Protein AF-A0A963JJH9-F1 (afdb_monomer_lite)

Foldseek 3Di:
DDDPCVVVVVVVVCVDPVSVVCVCVVLVVDPCLLVLLLDQKDFLLQQLCQQLSHHSVQSVCVVVVNDDDPPVSVVSSVVSSVVCVVVVNTMDHSVVSLVVVVVVVSQQQPDPDPPPDPDPSPRSNVVSVVSNCVSVVVPPCPVPPPPVVVVVVCVPPPPDDDDDLVVVLVLFDWDALVVLCVLPPDPPCSVVCLVCVVPLVVVVQDDDDRTGRSLSNLVSCCVPVVDPPDDSLNSLVSRCVVRVVSCVVPVCSSDVPDD

Secondary structure (DSSP, 8-state):
--SSSHHHHHHHHSSSHHHHHHHHHHTT--TTHHHHHTSS-EEHHHHHHHHTT--HHHHHHHHTTSS---HHHHHHHHHHHHHHHHTT--EE-HHHHHHHHHHTTTTS------TT-------THHHHHHHHHHHTT---------HHHHHHHHTTT-SSS---HHHHHHTS--EEHHHHHHHS--TTHHHHHHHTHHHHTGGGGB-SSSEE-HHHHHHHHHHHH--TT--HHHHHHHHHHH-HHHHGGGHHHHS----

Radius of gyration: 23.37 Å; chains: 1; bounding box: 51×44×62 Å

pLDDT: mean 76.29, std 20.97, range [27.02, 97.38]

Sequence (259 aa):
MRLTKDIIGFLQAAKSTEDMDFFLERNSIRFEWDSWAGKAKLLADEAIPLMNGIDPRSWQEHLNDEKGLPVELVQSIKRCLELAKHEELAACTPSEWLTWGRVHGLDKPIFRSQDWVPQPDVCMWSLFEFAVNRATGMATQIKIIPNDQLEKATLKKETDTYNSDSEIAMLFPSVPYTVLEETFPANGRWENWTKRAGRNGLSVARSGMALFNPYIASCWWITKKKPVGWSNERCLKILAKNYPEETQDYHHLIFPQST

Structure (mmCIF, N/CA/C/O backbone):
data_AF-A0A963JJH9-F1
#
_entry.id   AF-A0A963JJH9-F1
#
loop_
_atom_site.group_PDB
_atom_site.id
_atom_site.type_symbol
_atom_site.label_atom_id
_atom_site.label_alt_id
_atom_site.label_comp_id
_atom_site.label_asym_id
_atom_site.label_entity_id
_atom_site.label_seq_id
_atom_site.pdbx_PDB_ins_code
_atom_site.Cartn_x
_atom_site.Cartn_y
_atom_site.Cartn_z
_atom_site.occupancy
_atom_site.B_iso_or_equiv
_atom_site.auth_seq_id
_atom_site.auth_comp_id
_atom_site.auth_asym_id
_atom_site.auth_atom_id
_atom_site.pdbx_PDB_model_num
ATOM 1 N N . MET A 1 1 ? 10.519 -1.879 14.871 1.00 27.02 1 MET A N 1
ATOM 2 C CA . MET A 1 1 ? 11.703 -1.470 14.062 1.00 27.02 1 MET A CA 1
ATOM 3 C C . MET A 1 1 ? 11.825 -2.309 12.785 1.00 27.02 1 MET A C 1
ATOM 5 O O . MET A 1 1 ? 12.066 -3.504 12.871 1.00 27.02 1 MET A O 1
ATOM 9 N N . ARG A 1 2 ? 11.791 -1.631 11.628 1.00 28.59 2 ARG A N 1
ATOM 10 C CA . ARG A 1 2 ? 12.393 -2.028 10.336 1.00 28.59 2 ARG A CA 1
ATOM 11 C C . ARG A 1 2 ? 11.804 -3.233 9.590 1.00 28.59 2 ARG A C 1
ATOM 13 O O . ARG A 1 2 ? 12.252 -4.370 9.722 1.00 28.59 2 ARG A O 1
ATOM 20 N N . LEU A 1 3 ? 10.948 -2.865 8.637 1.00 32.09 3 LEU A N 1
ATOM 21 C CA . LEU A 1 3 ? 10.665 -3.523 7.358 1.00 32.09 3 LEU A CA 1
ATOM 22 C C . LEU A 1 3 ? 11.948 -3.792 6.537 1.00 32.09 3 LEU A C 1
ATOM 24 O O . LEU A 1 3 ? 12.206 -3.163 5.517 1.00 32.09 3 LEU A O 1
ATOM 28 N N . THR A 1 4 ? 12.766 -4.744 6.985 1.00 44.53 4 THR A N 1
ATOM 29 C CA . THR A 1 4 ? 13.718 -5.485 6.134 1.00 44.53 4 THR A CA 1
ATOM 30 C C . THR A 1 4 ? 13.655 -7.002 6.381 1.00 44.53 4 THR A C 1
ATOM 32 O O . THR A 1 4 ? 14.553 -7.729 5.969 1.00 44.53 4 THR A O 1
ATOM 35 N N . LYS A 1 5 ? 12.590 -7.502 7.032 1.00 37.81 5 LYS A N 1
ATOM 36 C CA . LYS A 1 5 ? 12.303 -8.941 7.213 1.00 37.81 5 LYS A CA 1
ATOM 37 C C . LYS A 1 5 ? 11.007 -9.419 6.534 1.00 37.81 5 LYS A C 1
ATOM 39 O O . LYS A 1 5 ? 10.867 -10.616 6.320 1.00 37.81 5 LYS A 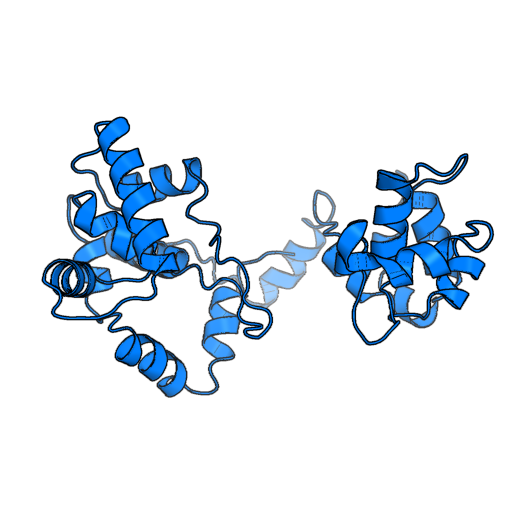O 1
ATOM 44 N N . ASP A 1 6 ? 10.114 -8.527 6.103 1.00 44.28 6 ASP A N 1
ATOM 45 C CA . ASP A 1 6 ? 8.737 -8.933 5.761 1.00 44.28 6 ASP A CA 1
ATOM 46 C C . ASP A 1 6 ? 8.534 -9.418 4.320 1.00 44.28 6 ASP A C 1
ATOM 48 O O . ASP A 1 6 ? 7.665 -10.248 4.076 1.00 44.28 6 ASP A O 1
ATOM 52 N N . ILE A 1 7 ? 9.397 -9.032 3.375 1.00 43.56 7 ILE A N 1
ATOM 53 C CA . ILE A 1 7 ? 9.409 -9.666 2.041 1.00 43.56 7 ILE A CA 1
ATOM 54 C C . ILE A 1 7 ? 9.923 -11.111 2.157 1.00 43.56 7 ILE A C 1
ATOM 56 O O . ILE A 1 7 ? 9.402 -12.015 1.513 1.00 43.56 7 ILE A O 1
ATOM 60 N N . ILE A 1 8 ? 10.887 -11.354 3.052 1.00 39.44 8 ILE A N 1
ATOM 61 C CA . ILE A 1 8 ? 11.394 -12.699 3.357 1.00 39.44 8 ILE A CA 1
ATOM 62 C C . ILE A 1 8 ? 10.344 -13.504 4.141 1.00 39.44 8 ILE A C 1
ATOM 64 O O . ILE A 1 8 ? 10.176 -14.687 3.875 1.00 39.44 8 ILE A O 1
ATOM 68 N N . GLY A 1 9 ? 9.584 -12.869 5.039 1.00 40.56 9 GLY A N 1
ATOM 69 C CA . GLY A 1 9 ? 8.479 -13.493 5.774 1.00 40.56 9 GLY A CA 1
ATOM 70 C C . GLY A 1 9 ? 7.300 -13.904 4.886 1.00 40.56 9 GLY A C 1
ATOM 71 O O . GLY A 1 9 ? 6.735 -14.974 5.082 1.00 40.56 9 GLY A O 1
ATOM 72 N N . PHE A 1 10 ? 6.965 -13.115 3.862 1.00 40.66 10 PHE A N 1
ATOM 73 C CA . PHE A 1 10 ? 5.939 -13.483 2.879 1.00 40.66 10 PHE A CA 1
ATOM 74 C C . PHE A 1 10 ? 6.403 -14.638 1.972 1.00 40.66 10 PHE A C 1
ATOM 76 O O . PHE A 1 10 ? 5.642 -15.568 1.716 1.00 40.66 10 PHE A O 1
ATOM 83 N N . LEU A 1 11 ? 7.689 -14.648 1.596 1.00 39.00 11 LEU A N 1
ATOM 84 C CA . LEU A 1 11 ? 8.341 -15.783 0.928 1.00 39.00 11 LEU A CA 1
ATOM 85 C C . LEU A 1 11 ? 8.451 -17.035 1.824 1.00 39.00 11 LEU A C 1
ATOM 87 O O . LEU A 1 11 ? 8.566 -18.139 1.306 1.00 39.00 11 LEU A O 1
ATOM 91 N N . GLN A 1 12 ? 8.397 -16.882 3.152 1.00 39.81 12 GLN A N 1
ATOM 92 C CA . GLN A 1 12 ? 8.392 -17.977 4.133 1.00 39.81 12 GLN A CA 1
ATOM 93 C C . GLN A 1 12 ? 6.979 -18.435 4.548 1.00 39.81 12 GLN A C 1
ATOM 95 O O . GLN A 1 12 ? 6.834 -19.522 5.103 1.00 39.81 12 GLN A O 1
ATOM 100 N N . ALA A 1 13 ? 5.944 -17.620 4.311 1.00 39.38 13 ALA A N 1
ATOM 101 C CA . ALA A 1 13 ? 4.541 -17.931 4.608 1.00 39.38 13 ALA A CA 1
ATOM 102 C C . ALA A 1 13 ? 3.808 -18.625 3.445 1.00 39.38 13 ALA A C 1
ATOM 104 O O . ALA A 1 13 ? 2.776 -19.261 3.674 1.00 39.38 13 ALA A O 1
ATOM 105 N N . ALA A 1 14 ? 4.349 -18.557 2.223 1.00 42.78 14 ALA A N 1
ATOM 106 C CA . ALA A 1 14 ? 4.128 -19.590 1.215 1.00 42.78 14 ALA A CA 1
ATOM 107 C C . ALA A 1 14 ? 4.596 -20.917 1.832 1.00 42.78 14 ALA A C 1
ATOM 109 O O . ALA A 1 14 ? 5.774 -21.075 2.148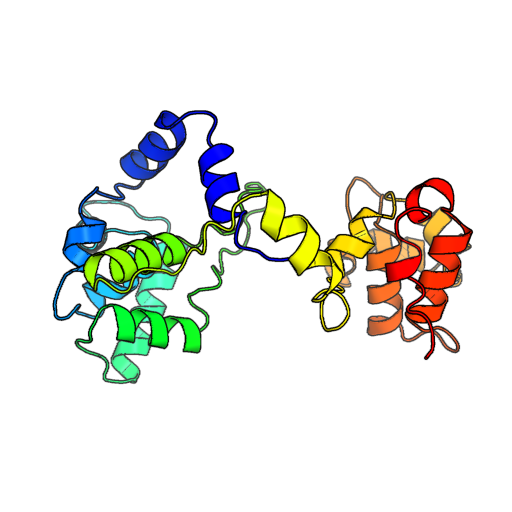 1.00 42.78 14 ALA A O 1
ATOM 110 N N . LYS A 1 15 ? 3.671 -21.838 2.132 1.00 40.12 15 LYS A N 1
ATOM 111 C CA . LYS A 1 15 ? 3.960 -22.998 3.000 1.00 40.12 15 LYS A CA 1
ATOM 112 C C . LYS A 1 15 ? 4.915 -24.006 2.349 1.00 40.12 15 LYS A C 1
ATOM 114 O O . LYS A 1 15 ? 5.367 -24.938 3.011 1.00 40.12 15 LYS A O 1
ATOM 119 N N . SER A 1 16 ? 5.244 -23.793 1.081 1.00 45.09 16 SER A N 1
ATOM 120 C CA . SER A 1 16 ? 6.293 -24.453 0.318 1.00 45.09 16 SER A CA 1
ATOM 121 C C . SER A 1 16 ? 6.758 -23.514 -0.809 1.00 45.09 16 SER A C 1
ATOM 123 O O . SER A 1 16 ? 6.016 -22.622 -1.229 1.00 45.09 16 SER A O 1
ATOM 125 N N . THR A 1 17 ? 7.960 -23.732 -1.346 1.00 45.19 17 THR A N 1
ATOM 126 C CA . THR A 1 17 ? 8.399 -23.155 -2.633 1.00 45.19 17 THR A CA 1
ATOM 127 C C . THR A 1 17 ? 7.392 -23.415 -3.760 1.00 45.19 17 THR A C 1
ATOM 129 O O . THR A 1 17 ? 7.279 -22.592 -4.660 1.00 45.19 17 THR A O 1
ATOM 132 N N . GLU A 1 18 ? 6.588 -24.479 -3.658 1.00 47.53 18 GLU A N 1
ATOM 133 C CA . GLU A 1 18 ? 5.563 -24.852 -4.638 1.00 47.53 18 GLU A CA 1
ATOM 134 C C . GLU A 1 18 ? 4.384 -23.866 -4.683 1.00 47.53 18 GLU A C 1
ATOM 136 O O . GLU A 1 18 ? 3.796 -23.707 -5.742 1.00 47.53 18 GLU A O 1
ATOM 141 N N . ASP A 1 19 ? 4.046 -23.152 -3.600 1.00 47.69 19 ASP A N 1
ATOM 142 C CA . ASP A 1 19 ? 2.948 -22.161 -3.614 1.00 47.69 19 ASP A CA 1
ATOM 143 C C . ASP A 1 19 ? 3.350 -20.870 -4.348 1.00 47.69 19 ASP A C 1
ATOM 145 O O . ASP A 1 19 ? 2.544 -20.263 -5.062 1.00 47.69 19 ASP A O 1
ATOM 149 N N . MET A 1 20 ? 4.609 -20.452 -4.178 1.00 50.31 20 MET A N 1
ATOM 150 C CA . MET A 1 20 ? 5.178 -19.331 -4.926 1.00 50.31 20 MET A CA 1
ATOM 151 C C . MET A 1 20 ? 5.429 -19.732 -6.370 1.00 50.31 20 MET A C 1
ATOM 153 O O . MET A 1 20 ? 5.008 -18.999 -7.255 1.00 50.31 20 MET A O 1
ATOM 157 N N . ASP A 1 21 ? 6.017 -20.899 -6.624 1.00 49.81 21 ASP A N 1
ATOM 158 C CA . ASP A 1 21 ? 6.175 -21.409 -7.985 1.00 49.81 21 ASP A CA 1
ATOM 159 C C . ASP A 1 21 ? 4.811 -21.577 -8.662 1.00 49.81 21 ASP A C 1
ATOM 161 O O . ASP A 1 21 ? 4.665 -21.162 -9.799 1.00 49.81 21 ASP A O 1
ATOM 165 N N . PHE A 1 22 ? 3.765 -22.020 -7.958 1.00 55.97 22 PHE A N 1
ATOM 166 C CA . PHE A 1 22 ? 2.403 -22.074 -8.492 1.00 55.97 22 PHE A CA 1
ATOM 167 C C . PHE A 1 22 ? 1.834 -20.687 -8.794 1.00 55.97 22 PHE A C 1
ATOM 169 O O . PHE A 1 22 ? 1.210 -20.505 -9.834 1.00 55.97 22 PHE A O 1
ATOM 176 N N . PHE A 1 23 ? 2.024 -19.688 -7.928 1.00 56.97 23 PHE A N 1
ATOM 177 C CA . PHE A 1 23 ? 1.586 -18.317 -8.213 1.00 56.97 23 PHE A CA 1
ATOM 178 C C . PHE A 1 23 ? 2.357 -17.712 -9.394 1.00 56.97 23 PHE A C 1
ATOM 180 O O . PHE A 1 23 ? 1.755 -17.078 -10.264 1.00 56.97 23 PHE A O 1
ATOM 187 N N . LEU A 1 24 ? 3.671 -17.928 -9.445 1.00 60.31 24 LEU A N 1
ATOM 188 C CA . LEU A 1 24 ? 4.552 -17.458 -10.507 1.00 60.31 24 LEU A CA 1
ATOM 189 C C . LEU A 1 24 ? 4.235 -18.169 -11.832 1.00 60.31 24 LEU A C 1
ATOM 191 O O . LEU A 1 24 ? 4.037 -17.503 -12.841 1.00 60.31 24 LEU A O 1
ATOM 195 N N . GLU A 1 25 ? 4.064 -19.489 -11.840 1.00 60.94 25 GLU A N 1
ATOM 196 C CA . GLU A 1 25 ? 3.658 -20.277 -13.010 1.00 60.94 25 GLU A CA 1
ATOM 197 C C . GLU A 1 25 ? 2.254 -19.896 -13.485 1.00 60.94 25 GLU A C 1
ATOM 199 O O . GLU A 1 25 ? 2.048 -19.609 -14.668 1.00 60.94 25 GLU A O 1
ATOM 204 N N . ARG A 1 26 ? 1.284 -19.819 -12.566 1.00 59.16 26 ARG A N 1
ATOM 205 C CA . ARG A 1 26 ? -0.120 -19.509 -12.878 1.00 59.16 26 ARG A CA 1
ATOM 206 C C . ARG A 1 26 ? -0.299 -18.104 -13.438 1.00 59.16 26 ARG A C 1
ATOM 208 O O . ARG A 1 26 ? -1.143 -17.914 -14.310 1.00 59.16 26 ARG A O 1
ATOM 215 N N . ASN A 1 27 ? 0.490 -17.138 -12.972 1.00 53.53 27 ASN A N 1
ATOM 216 C CA . ASN A 1 27 ? 0.490 -15.773 -13.506 1.00 53.53 27 ASN A CA 1
ATOM 217 C C . ASN A 1 27 ? 1.566 -15.557 -14.579 1.00 53.53 27 ASN A C 1
ATOM 219 O O . ASN A 1 27 ? 1.735 -14.443 -15.066 1.00 53.53 27 ASN A O 1
ATOM 223 N N . SER A 1 28 ? 2.265 -16.626 -14.976 1.00 56.56 28 SER A N 1
ATOM 224 C CA . SER A 1 28 ? 3.326 -16.612 -15.984 1.00 56.56 28 SER A CA 1
ATOM 225 C C . SER A 1 28 ? 4.449 -15.622 -15.696 1.00 56.56 28 SER A C 1
ATOM 227 O O . SER A 1 28 ? 5.079 -15.105 -16.609 1.00 56.56 28 SER A O 1
ATOM 229 N N . ILE A 1 29 ? 4.751 -15.393 -14.426 1.00 59.56 29 ILE A N 1
ATOM 230 C CA . ILE A 1 29 ? 5.918 -14.648 -13.977 1.00 59.56 29 ILE A CA 1
ATOM 231 C C . ILE A 1 29 ? 7.137 -15.532 -14.262 1.00 59.56 29 ILE A C 1
ATOM 233 O O . ILE A 1 29 ? 7.568 -16.339 -13.442 1.00 59.56 29 ILE A O 1
ATOM 237 N N . ARG A 1 30 ? 7.635 -15.458 -15.500 1.00 59.47 30 ARG A N 1
ATOM 238 C CA . ARG A 1 30 ? 8.736 -16.297 -15.986 1.00 59.47 30 ARG A CA 1
ATOM 239 C C . ARG A 1 30 ? 10.038 -15.940 -15.264 1.00 59.47 30 ARG A C 1
ATOM 241 O O . ARG A 1 30 ? 10.311 -14.765 -15.021 1.00 59.47 30 ARG A O 1
ATOM 248 N N . PHE A 1 31 ? 10.907 -16.938 -15.076 1.00 63.38 31 PHE A N 1
ATOM 249 C CA . PHE A 1 31 ? 12.292 -16.839 -14.568 1.00 63.38 31 PHE A CA 1
ATOM 250 C C . PHE A 1 31 ? 13.215 -15.855 -15.325 1.00 63.38 31 PHE A C 1
ATOM 252 O O . PHE A 1 31 ? 14.401 -15.748 -15.029 1.00 63.38 31 PHE A O 1
ATOM 259 N N . GLU A 1 32 ? 12.707 -15.126 -16.316 1.00 75.44 32 GLU A N 1
ATOM 260 C CA . GLU A 1 32 ? 13.475 -14.206 -17.150 1.00 75.44 32 GLU A CA 1
ATOM 261 C C . GLU A 1 32 ? 13.603 -12.797 -16.548 1.00 75.44 32 GLU A C 1
ATOM 263 O O . GLU A 1 32 ? 14.240 -11.943 -17.158 1.00 75.44 32 GLU A O 1
ATOM 268 N N . TRP A 1 33 ? 13.031 -12.517 -15.370 1.00 80.94 33 TRP A N 1
ATOM 269 C CA . TRP A 1 33 ? 13.092 -11.188 -14.735 1.00 80.94 33 TRP A CA 1
ATOM 270 C C . TRP A 1 33 ? 14.510 -10.645 -14.617 1.00 80.94 33 TRP A C 1
ATOM 272 O O . TRP A 1 33 ? 14.753 -9.479 -14.910 1.00 80.94 33 TRP A O 1
ATOM 282 N N . ASP A 1 34 ? 15.460 -11.508 -14.281 1.00 81.56 34 ASP A N 1
ATOM 283 C CA . ASP A 1 34 ? 16.870 -11.143 -14.205 1.00 81.56 34 ASP A CA 1
ATOM 284 C C . ASP A 1 34 ? 17.464 -10.789 -15.573 1.00 81.56 34 ASP A C 1
ATOM 286 O O . ASP A 1 34 ? 18.308 -9.901 -15.678 1.00 81.56 34 ASP A O 1
ATOM 290 N N . SER A 1 35 ? 16.990 -11.442 -16.639 1.00 88.19 35 SER A N 1
ATOM 291 C CA . SER A 1 35 ? 17.366 -11.104 -18.014 1.00 88.19 35 SER A CA 1
ATOM 292 C C . SER A 1 35 ? 16.830 -9.731 -18.417 1.00 88.19 35 SER A C 1
ATOM 294 O O . SER A 1 35 ? 17.522 -8.991 -19.112 1.00 88.19 35 SER A O 1
ATOM 296 N N . TRP A 1 36 ? 15.610 -9.384 -18.003 1.00 90.56 36 TRP A N 1
ATOM 297 C CA . TRP A 1 36 ? 15.017 -8.072 -18.270 1.00 90.56 36 TRP A CA 1
ATOM 298 C C . TRP A 1 36 ? 15.678 -6.970 -17.444 1.00 90.56 36 TRP A C 1
ATOM 300 O O . TRP A 1 36 ? 16.048 -5.927 -17.978 1.00 90.56 36 TRP A O 1
ATOM 310 N N . ALA A 1 37 ? 15.894 -7.233 -16.159 1.00 87.12 37 ALA A N 1
ATOM 311 C CA . ALA A 1 37 ? 16.569 -6.336 -15.235 1.00 87.12 37 ALA A CA 1
ATOM 312 C C . ALA A 1 37 ? 18.042 -6.085 -15.601 1.00 87.12 37 ALA A C 1
ATOM 314 O O . ALA A 1 37 ? 18.590 -5.043 -15.251 1.00 87.12 37 ALA A O 1
ATOM 315 N N . GLY A 1 38 ? 18.677 -7.014 -16.321 1.00 89.00 38 GLY A N 1
ATOM 316 C CA . GLY A 1 38 ? 20.027 -6.859 -16.863 1.00 89.00 38 GLY A CA 1
ATOM 317 C C . GLY A 1 38 ? 20.114 -6.131 -18.204 1.00 89.00 38 GLY A C 1
ATOM 318 O O . GLY A 1 38 ? 21.222 -5.926 -18.703 1.00 89.00 38 GLY A O 1
ATOM 319 N N . LYS A 1 39 ? 18.992 -5.731 -18.820 1.00 94.00 39 LYS A N 1
ATOM 320 C CA . LYS A 1 39 ? 19.043 -4.953 -20.063 1.00 94.00 39 LYS A CA 1
ATOM 321 C C . LYS A 1 39 ? 19.627 -3.564 -19.806 1.00 94.00 39 LYS A C 1
ATOM 323 O O . LYS A 1 39 ? 19.286 -2.897 -18.834 1.00 94.00 39 LYS A O 1
ATOM 328 N N . ALA A 1 40 ? 20.439 -3.082 -20.749 1.00 94.19 40 ALA A N 1
ATOM 329 C CA . ALA A 1 40 ? 20.979 -1.722 -20.705 1.00 94.19 40 ALA A CA 1
ATOM 330 C C . ALA A 1 40 ? 19.869 -0.656 -20.698 1.00 94.19 40 ALA A C 1
ATOM 332 O O . ALA A 1 40 ? 20.001 0.374 -20.044 1.00 94.19 40 ALA A O 1
ATOM 333 N N . LYS A 1 41 ? 18.776 -0.911 -21.427 1.00 96.56 41 LYS A N 1
ATOM 334 C CA . LYS A 1 41 ? 17.563 -0.094 -21.434 1.00 96.56 41 LYS A CA 1
ATOM 335 C C . LYS A 1 41 ? 16.336 -0.987 -21.559 1.00 96.56 41 LYS A C 1
ATOM 337 O O . LYS A 1 41 ? 16.393 -2.016 -22.232 1.00 96.56 41 LYS A O 1
ATOM 342 N N . LEU A 1 42 ? 15.253 -0.546 -20.941 1.00 96.06 42 LEU A N 1
ATOM 343 C CA . LEU A 1 42 ? 13.908 -1.065 -21.116 1.00 96.06 42 LEU A CA 1
ATOM 344 C C . LEU A 1 42 ? 13.045 0.007 -21.767 1.00 96.06 42 LEU A C 1
ATOM 346 O O . LEU A 1 42 ? 13.117 1.187 -21.402 1.00 96.06 42 LEU A O 1
ATOM 350 N N . LEU A 1 43 ? 12.222 -0.424 -22.711 1.00 97.06 43 LEU A N 1
ATOM 351 C CA . LEU A 1 43 ? 11.122 0.371 -23.231 1.00 97.06 43 LEU A CA 1
ATOM 352 C C . LEU A 1 43 ? 10.002 0.475 -22.182 1.00 97.06 43 LEU A C 1
ATOM 354 O O . LEU A 1 43 ? 9.922 -0.339 -21.257 1.00 97.06 43 LEU A O 1
ATOM 358 N N . ALA A 1 44 ? 9.125 1.470 -22.316 1.00 95.44 44 ALA A N 1
ATOM 359 C CA . ALA A 1 44 ? 8.000 1.654 -21.394 1.00 95.44 44 ALA A CA 1
ATOM 360 C C . ALA A 1 44 ? 7.064 0.428 -21.341 1.00 95.44 44 ALA A C 1
ATOM 362 O O . ALA A 1 44 ? 6.624 0.028 -20.263 1.00 95.44 44 ALA A O 1
ATOM 363 N N . ASP A 1 45 ? 6.809 -0.198 -22.491 1.00 95.44 45 ASP A N 1
ATOM 364 C CA . ASP A 1 45 ? 6.011 -1.422 -22.651 1.00 95.44 45 ASP A CA 1
ATOM 365 C C . ASP A 1 45 ? 6.698 -2.688 -22.119 1.00 95.44 45 ASP A C 1
ATOM 367 O O . ASP A 1 45 ? 6.041 -3.709 -21.946 1.00 95.44 45 ASP A O 1
ATOM 371 N N . GLU A 1 46 ? 7.987 -2.619 -21.787 1.00 94.62 46 GLU A N 1
ATOM 372 C CA . GLU A 1 46 ? 8.712 -3.684 -21.097 1.00 94.62 46 GLU A CA 1
ATOM 373 C C . GLU A 1 46 ? 8.761 -3.415 -19.583 1.00 94.62 46 GLU A C 1
ATOM 375 O O . GLU A 1 46 ? 8.425 -4.277 -18.771 1.00 94.62 46 GLU A O 1
ATOM 380 N N . ALA A 1 47 ? 9.151 -2.202 -19.180 1.00 93.31 47 ALA A N 1
ATOM 381 C CA . ALA A 1 47 ? 9.369 -1.855 -17.779 1.00 93.31 47 ALA A CA 1
ATOM 382 C C . ALA A 1 47 ? 8.072 -1.790 -16.964 1.00 93.31 47 ALA A C 1
ATOM 384 O O . ALA A 1 47 ? 8.026 -2.270 -15.832 1.00 93.31 47 ALA A O 1
ATOM 385 N N . ILE A 1 48 ? 7.010 -1.197 -17.513 1.00 91.81 48 ILE A N 1
ATOM 386 C CA . ILE A 1 48 ? 5.763 -0.971 -16.772 1.00 91.81 48 ILE A CA 1
ATOM 387 C C . ILE A 1 48 ? 5.047 -2.282 -16.432 1.00 91.81 48 ILE A C 1
ATOM 389 O O . ILE A 1 48 ? 4.642 -2.430 -15.273 1.00 91.81 48 ILE A O 1
ATOM 393 N N . PRO A 1 49 ? 4.918 -3.257 -17.351 1.00 91.00 49 PRO A N 1
ATOM 394 C CA . PRO A 1 49 ? 4.421 -4.580 -16.992 1.00 91.00 49 PRO A CA 1
ATOM 395 C C . PRO A 1 49 ? 5.267 -5.256 -15.913 1.00 91.00 49 PRO A C 1
ATOM 397 O O . PRO A 1 49 ? 4.696 -5.728 -14.932 1.00 91.00 49 PRO A O 1
ATOM 400 N N . LEU A 1 50 ? 6.604 -5.214 -16.020 1.00 89.38 50 LEU A N 1
ATOM 401 C CA . LEU A 1 50 ? 7.509 -5.809 -15.023 1.00 89.38 50 LEU A CA 1
ATOM 402 C C . LEU A 1 50 ? 7.288 -5.218 -13.630 1.00 89.38 50 LEU A C 1
ATOM 404 O O . LEU A 1 50 ? 7.142 -5.949 -12.652 1.00 89.38 50 LEU A O 1
ATOM 408 N N . MET A 1 51 ? 7.175 -3.893 -13.548 1.00 88.12 51 MET A N 1
ATOM 409 C CA . MET A 1 51 ? 6.865 -3.172 -12.313 1.00 88.12 51 MET A CA 1
ATOM 410 C C . MET A 1 51 ? 5.498 -3.555 -11.716 1.00 88.12 51 MET A C 1
ATOM 412 O O . MET A 1 51 ? 5.318 -3.488 -10.503 1.00 88.12 51 MET A O 1
ATOM 416 N N . ASN A 1 52 ? 4.554 -3.997 -12.552 1.00 84.75 52 ASN A N 1
ATOM 417 C CA . ASN A 1 52 ? 3.235 -4.496 -12.150 1.00 84.75 52 ASN A CA 1
ATOM 418 C C . ASN A 1 52 ? 3.190 -6.028 -11.997 1.00 84.75 52 ASN A C 1
ATOM 420 O O . ASN A 1 52 ? 2.113 -6.594 -11.816 1.00 84.75 52 ASN A O 1
ATOM 424 N N . GLY A 1 53 ? 4.333 -6.716 -12.057 1.00 82.62 53 GLY A N 1
ATOM 425 C CA . GLY A 1 53 ? 4.387 -8.160 -11.859 1.00 82.62 53 GLY A CA 1
ATOM 426 C C . GLY A 1 53 ? 4.063 -9.004 -13.081 1.00 82.62 53 GLY A C 1
ATOM 427 O O . GLY A 1 53 ? 3.808 -10.190 -12.922 1.00 82.62 53 GLY A O 1
ATOM 428 N N . ILE A 1 54 ? 4.061 -8.431 -14.281 1.00 85.81 54 ILE A N 1
ATOM 429 C CA . ILE A 1 54 ? 3.785 -9.150 -15.527 1.00 85.81 54 ILE A CA 1
ATOM 430 C C . ILE A 1 54 ? 5.047 -9.173 -16.377 1.00 85.81 54 ILE A C 1
ATOM 432 O O . ILE A 1 54 ? 5.687 -8.144 -16.583 1.00 85.81 54 ILE A O 1
ATOM 436 N N . ASP A 1 55 ? 5.416 -10.342 -16.898 1.00 87.31 55 ASP A N 1
ATOM 437 C CA . ASP A 1 55 ? 6.512 -10.400 -17.856 1.00 87.31 55 ASP A CA 1
ATOM 438 C C . ASP A 1 55 ? 6.104 -9.733 -19.191 1.00 87.31 55 ASP A C 1
ATOM 440 O O . ASP A 1 55 ? 4.953 -9.863 -19.625 1.00 87.31 55 ASP A O 1
ATOM 444 N N . PRO A 1 56 ? 7.023 -9.047 -19.894 1.00 90.94 56 PRO A N 1
ATOM 445 C CA . PRO A 1 56 ? 6.680 -8.323 -21.118 1.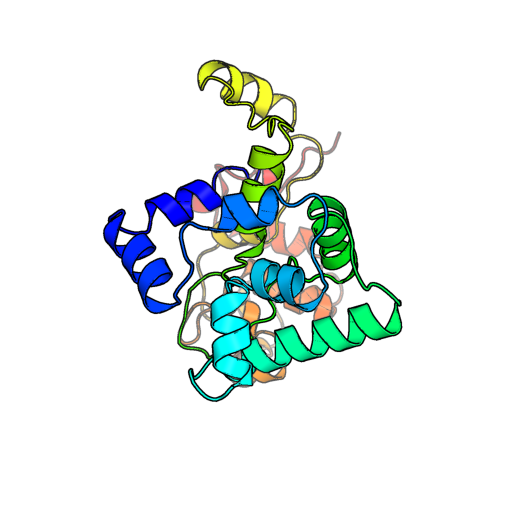00 90.94 56 PRO A CA 1
ATOM 446 C C . PRO A 1 56 ? 6.066 -9.194 -22.222 1.00 90.94 56 PRO A C 1
ATOM 448 O O . PRO A 1 56 ? 5.292 -8.688 -23.031 1.00 90.94 56 PRO A O 1
ATOM 451 N N . ARG A 1 57 ? 6.353 -10.507 -22.261 1.00 89.38 57 ARG A N 1
ATOM 452 C CA . ARG A 1 57 ? 5.745 -11.399 -23.259 1.00 89.38 57 ARG A CA 1
ATOM 453 C C . ARG A 1 57 ? 4.290 -11.692 -22.923 1.00 89.38 57 ARG A C 1
ATOM 455 O O . ARG A 1 57 ? 3.466 -11.572 -23.817 1.00 89.38 57 ARG A O 1
ATOM 462 N N . SER A 1 58 ? 3.947 -11.983 -21.665 1.00 86.62 58 SER A N 1
ATOM 463 C CA . SER A 1 58 ? 2.533 -12.119 -21.266 1.00 86.62 58 SER A CA 1
ATOM 464 C C . SER A 1 58 ? 1.740 -10.835 -21.515 1.00 86.62 58 SER A C 1
ATOM 466 O O . SER A 1 58 ? 0.564 -10.898 -21.868 1.00 86.62 58 SER A O 1
ATOM 468 N N . TRP A 1 59 ? 2.367 -9.665 -21.350 1.00 91.75 59 TRP A N 1
ATOM 469 C CA . TRP A 1 59 ? 1.742 -8.396 -21.727 1.00 91.75 59 TRP A CA 1
ATOM 470 C C . TRP A 1 59 ? 1.484 -8.311 -23.239 1.00 91.75 59 TRP A C 1
ATOM 472 O O . TRP A 1 59 ? 0.389 -7.936 -23.651 1.00 91.75 59 TRP A O 1
ATOM 482 N N . GLN A 1 60 ? 2.444 -8.727 -24.067 1.00 91.12 60 GLN A N 1
ATOM 483 C CA . GLN A 1 60 ? 2.274 -8.767 -25.519 1.00 91.12 60 GLN A CA 1
ATOM 484 C C . GLN A 1 60 ? 1.210 -9.784 -25.970 1.00 91.12 60 GLN A C 1
ATOM 486 O O . GLN A 1 60 ? 0.386 -9.460 -26.821 1.00 91.12 60 GLN A O 1
ATOM 491 N N . GLU A 1 61 ? 1.190 -10.983 -25.381 1.00 90.31 61 GLU A N 1
ATOM 492 C CA . GLU A 1 61 ? 0.153 -12.006 -25.601 1.00 90.31 61 GLU A CA 1
ATOM 493 C C . GLU A 1 61 ? -1.241 -11.437 -25.274 1.00 90.31 61 GLU A C 1
ATOM 495 O O . GLU A 1 61 ? -2.196 -11.637 -26.023 1.00 90.31 61 GLU A O 1
ATOM 500 N N . HIS A 1 62 ? -1.363 -10.659 -24.190 1.00 89.56 62 HIS A N 1
ATOM 501 C CA . HIS A 1 62 ? -2.611 -9.972 -23.851 1.00 89.56 62 HIS A CA 1
ATOM 502 C C . HIS A 1 62 ? -3.032 -8.940 -24.904 1.00 89.56 62 HIS A C 1
ATOM 504 O O . HIS A 1 62 ? -4.207 -8.877 -25.255 1.00 89.56 62 HIS A O 1
ATOM 510 N N . LEU A 1 63 ? -2.095 -8.141 -25.423 1.00 90.62 63 LEU A N 1
ATOM 511 C CA . LEU A 1 63 ? -2.389 -7.164 -26.478 1.00 90.62 63 LEU A CA 1
ATOM 512 C C . LEU A 1 63 ? -2.857 -7.817 -27.787 1.00 90.62 63 LEU A C 1
ATOM 514 O O . LEU A 1 63 ? -3.572 -7.177 -28.554 1.00 90.62 63 LEU A O 1
ATOM 518 N N . ASN A 1 64 ? -2.476 -9.072 -28.022 1.00 91.44 64 ASN A N 1
ATOM 519 C CA . ASN A 1 64 ? -2.886 -9.863 -29.180 1.00 91.44 64 ASN A CA 1
ATOM 520 C C . ASN A 1 64 ? -4.176 -10.675 -28.937 1.00 91.44 64 ASN A C 1
ATOM 522 O O . ASN A 1 64 ? -4.516 -11.526 -29.756 1.00 91.44 64 ASN A O 1
ATOM 526 N N . ASP A 1 65 ? -4.871 -10.456 -27.814 1.00 89.12 65 ASP A N 1
ATOM 527 C CA . ASP A 1 65 ? -6.037 -11.237 -27.372 1.00 89.12 65 ASP A CA 1
ATOM 528 C C . ASP A 1 65 ? -5.759 -12.750 -27.199 1.00 89.12 65 ASP A C 1
ATOM 530 O O . ASP A 1 65 ? -6.677 -13.569 -27.142 1.00 89.12 65 ASP A O 1
ATOM 534 N N . GLU A 1 66 ? -4.490 -13.143 -27.058 1.00 79.81 66 GLU A N 1
ATOM 535 C CA . GLU A 1 66 ? -4.078 -14.540 -26.861 1.00 79.81 66 GLU A CA 1
ATOM 536 C C . GLU A 1 66 ? -4.234 -14.974 -25.395 1.00 79.81 66 GLU A C 1
ATOM 538 O O . GLU A 1 66 ? -4.335 -16.167 -25.093 1.00 79.81 66 GLU A O 1
ATOM 543 N N . LYS A 1 67 ? -4.279 -14.006 -24.466 1.00 78.75 67 LYS A N 1
ATOM 544 C CA . LYS A 1 67 ? -4.350 -14.254 -23.023 1.00 78.75 67 LYS A CA 1
ATOM 545 C C . LYS A 1 67 ? -5.167 -13.204 -22.271 1.00 78.75 67 LYS A C 1
ATOM 547 O O . LYS A 1 67 ? -4.992 -11.995 -22.427 1.00 78.75 67 LYS A O 1
ATOM 552 N N . GLY A 1 68 ? -6.042 -13.675 -21.386 1.00 81.88 68 GLY A N 1
ATOM 553 C CA . GLY A 1 68 ? -6.801 -12.814 -20.481 1.00 81.88 68 GLY A CA 1
ATOM 554 C C . GLY A 1 68 ? -5.972 -12.405 -19.263 1.00 81.88 68 GLY A C 1
ATOM 555 O O . GLY A 1 68 ? -5.487 -13.266 -18.533 1.00 81.88 68 GLY A O 1
ATOM 556 N N . LEU A 1 69 ? -5.855 -11.099 -19.019 1.00 82.81 69 LEU A N 1
ATOM 557 C CA . LEU A 1 69 ? -5.333 -10.533 -17.773 1.00 82.81 69 LEU A CA 1
ATOM 558 C C . LEU A 1 69 ? -6.481 -9.903 -16.962 1.00 82.81 69 LEU A C 1
ATOM 560 O O . LEU A 1 69 ? -7.472 -9.468 -17.557 1.00 82.81 69 LEU A O 1
ATOM 564 N N . PRO A 1 70 ? -6.369 -9.815 -15.622 1.00 82.00 70 PRO A N 1
ATOM 565 C CA . PRO A 1 70 ? -7.347 -9.103 -14.801 1.00 82.00 70 PRO A CA 1
ATOM 566 C C . PRO A 1 70 ? -7.550 -7.658 -15.280 1.00 82.00 70 PRO A C 1
ATOM 568 O O . PRO A 1 70 ? -6.582 -6.938 -15.532 1.00 82.00 70 PRO A O 1
ATOM 571 N N . VAL A 1 71 ? -8.806 -7.220 -15.390 1.00 79.31 71 VAL A N 1
ATOM 572 C CA . VAL A 1 71 ? -9.169 -5.916 -15.979 1.00 79.31 71 VAL A CA 1
ATOM 573 C C . VAL A 1 71 ? -8.508 -4.757 -15.233 1.00 79.31 71 VAL A C 1
ATOM 575 O O . VAL A 1 71 ? -8.022 -3.815 -15.856 1.00 79.31 71 VAL A O 1
ATOM 578 N N . GLU A 1 72 ? -8.446 -4.830 -13.907 1.00 77.88 72 GLU A N 1
ATOM 579 C CA . GLU A 1 72 ? -7.843 -3.814 -13.045 1.00 77.88 72 GLU A CA 1
ATOM 580 C C . GLU A 1 72 ? -6.336 -3.679 -13.293 1.00 77.88 72 GLU A C 1
ATOM 582 O O . GLU A 1 72 ? -5.807 -2.569 -13.369 1.00 77.88 72 GLU A O 1
ATOM 587 N N . LEU A 1 73 ? -5.652 -4.808 -13.483 1.00 81.19 73 LEU A N 1
ATOM 588 C CA . LEU A 1 73 ? -4.223 -4.859 -13.772 1.00 81.19 73 LEU A CA 1
ATOM 589 C C . LEU A 1 73 ? -3.922 -4.273 -15.160 1.00 81.19 73 LEU A C 1
ATOM 591 O O . LEU A 1 73 ? -3.026 -3.441 -15.309 1.00 81.19 73 LEU A O 1
ATOM 595 N N . VAL A 1 74 ? -4.737 -4.625 -16.158 1.00 85.81 74 VAL A N 1
ATOM 596 C CA . VAL A 1 74 ? -4.663 -4.053 -17.512 1.00 85.81 74 VAL A CA 1
ATOM 597 C C . VAL A 1 74 ? -4.875 -2.540 -17.481 1.00 85.81 74 VAL A C 1
ATOM 599 O O . VAL A 1 74 ? -4.133 -1.794 -18.121 1.00 85.81 74 VAL A O 1
ATOM 602 N N . GLN A 1 75 ? -5.870 -2.062 -16.730 1.00 83.56 75 GLN A N 1
ATOM 603 C CA . GLN A 1 75 ? -6.132 -0.630 -16.570 1.00 83.56 75 GLN A CA 1
ATOM 604 C C . GLN A 1 75 ? -4.968 0.094 -15.882 1.00 83.56 75 GLN A C 1
ATOM 606 O O . GLN A 1 75 ? -4.614 1.196 -16.306 1.00 83.56 75 GLN A O 1
ATOM 611 N N . SER A 1 76 ? -4.354 -0.521 -14.864 1.00 84.31 76 SER A N 1
ATOM 612 C CA . SER A 1 76 ? -3.165 0.013 -14.187 1.00 84.31 76 SER A CA 1
ATOM 613 C C . SER A 1 76 ? -2.000 0.205 -15.162 1.00 84.31 76 SER A C 1
ATOM 615 O O . SER A 1 76 ? -1.476 1.314 -15.292 1.00 84.31 76 SER A O 1
ATOM 617 N N . ILE A 1 77 ? -1.649 -0.844 -15.915 1.00 89.50 77 ILE A N 1
ATOM 618 C CA . ILE A 1 77 ? -0.550 -0.807 -16.889 1.00 89.50 77 ILE A CA 1
ATOM 619 C C . ILE A 1 77 ? -0.824 0.230 -17.981 1.00 89.50 77 ILE A C 1
ATOM 621 O O . ILE A 1 77 ? 0.032 1.073 -18.243 1.00 89.50 77 ILE A O 1
ATOM 625 N N . LYS A 1 78 ? -2.030 0.243 -18.567 1.00 91.69 78 LYS A N 1
ATOM 626 C CA . LYS A 1 78 ? -2.410 1.226 -19.599 1.00 91.69 78 LYS A CA 1
ATOM 627 C C . LYS A 1 78 ? -2.294 2.663 -19.096 1.00 91.69 78 LYS A C 1
ATOM 629 O O . LYS A 1 78 ? -1.751 3.513 -19.795 1.00 91.69 78 LYS A O 1
ATOM 634 N N . ARG A 1 79 ? -2.757 2.938 -17.873 1.00 90.25 79 ARG A N 1
ATOM 635 C CA . ARG A 1 79 ? -2.621 4.264 -17.258 1.00 90.25 79 ARG A CA 1
ATOM 636 C C . ARG A 1 79 ? -1.152 4.661 -17.100 1.00 90.25 79 ARG A C 1
ATOM 638 O O . ARG A 1 79 ? -0.807 5.800 -17.396 1.00 90.25 79 ARG A O 1
ATOM 645 N N . CYS A 1 80 ? -0.300 3.753 -16.630 1.00 90.88 80 CYS A N 1
ATOM 646 C CA . CYS A 1 80 ? 1.126 4.030 -16.459 1.00 90.88 80 CYS A CA 1
ATOM 647 C C . CYS A 1 80 ? 1.830 4.263 -17.804 1.00 90.88 80 CYS A C 1
ATOM 649 O O . CYS A 1 80 ? 2.671 5.152 -17.896 1.00 90.88 80 CYS A O 1
ATOM 651 N N . LEU A 1 81 ? 1.460 3.515 -18.849 1.00 94.19 81 LEU A N 1
ATOM 652 C CA . LEU A 1 81 ? 1.996 3.696 -20.201 1.00 94.19 81 LEU A CA 1
ATOM 653 C C . LEU A 1 81 ? 1.650 5.077 -20.771 1.00 94.19 81 LEU A C 1
ATOM 655 O O . LEU A 1 81 ? 2.525 5.748 -21.312 1.00 94.19 81 LEU A O 1
ATOM 659 N N . GLU A 1 82 ? 0.406 5.533 -20.609 1.00 93.56 82 GLU A N 1
ATOM 660 C CA . GLU A 1 82 ? 0.008 6.883 -21.036 1.00 93.56 82 GLU A CA 1
ATOM 661 C C . GLU A 1 82 ? 0.740 7.981 -20.251 1.00 93.56 82 GLU A C 1
ATOM 663 O O . GLU A 1 82 ? 1.114 8.999 -20.832 1.00 93.56 82 GLU A O 1
ATOM 668 N N . LEU A 1 83 ? 1.006 7.769 -18.956 1.00 92.31 83 LEU A N 1
ATOM 669 C CA . LEU A 1 83 ? 1.814 8.695 -18.153 1.00 92.31 83 LEU A CA 1
ATOM 670 C C . LEU A 1 83 ? 3.256 8.777 -18.666 1.00 92.31 83 LEU A C 1
ATOM 672 O O . LEU A 1 83 ? 3.739 9.874 -18.929 1.00 92.31 83 LEU A O 1
ATOM 676 N N . ALA A 1 84 ? 3.916 7.635 -18.878 1.00 94.81 84 ALA A N 1
ATOM 677 C CA . ALA A 1 84 ? 5.271 7.603 -19.428 1.00 94.81 84 ALA A CA 1
ATOM 678 C C . ALA A 1 84 ? 5.343 8.271 -20.810 1.00 94.81 84 ALA A C 1
ATOM 680 O O . ALA A 1 84 ? 6.255 9.045 -21.087 1.00 94.81 84 ALA A O 1
ATOM 681 N N . LYS A 1 85 ? 4.339 8.039 -21.664 1.00 94.62 85 LYS A N 1
ATOM 682 C CA . LYS A 1 85 ? 4.232 8.685 -22.976 1.00 94.62 85 LYS A CA 1
ATOM 683 C C . LYS A 1 85 ? 4.076 10.203 -22.869 1.00 94.62 85 LYS A C 1
ATOM 685 O O . LYS A 1 85 ? 4.714 10.925 -23.630 1.00 94.62 85 LYS A O 1
ATOM 690 N N . HIS A 1 86 ? 3.240 10.685 -21.949 1.00 95.25 86 HIS A N 1
ATOM 691 C CA . HIS A 1 86 ? 3.049 12.118 -21.705 1.00 95.25 86 HIS A CA 1
ATOM 692 C C . HIS A 1 86 ? 4.335 12.798 -21.208 1.00 95.25 86 HIS A C 1
ATOM 694 O O . HIS A 1 86 ? 4.565 13.967 -21.500 1.00 95.25 86 HIS A O 1
ATOM 700 N N . GLU A 1 87 ? 5.180 12.071 -20.482 1.00 96.12 87 GLU A N 1
ATOM 701 C CA . GLU A 1 87 ? 6.481 12.547 -19.995 1.00 96.12 87 GLU A CA 1
ATOM 702 C C . GLU A 1 87 ? 7.637 12.280 -20.970 1.00 96.12 87 GLU A C 1
ATOM 704 O O . GLU A 1 87 ? 8.800 12.445 -20.610 1.00 96.12 87 GLU A O 1
ATOM 709 N N . GLU A 1 88 ? 7.328 11.867 -22.205 1.00 95.62 88 GLU A N 1
ATOM 710 C CA . GLU A 1 88 ? 8.307 11.583 -23.265 1.00 95.62 88 GLU A CA 1
ATOM 711 C C . GLU A 1 88 ? 9.342 10.501 -22.877 1.00 95.62 88 GLU A C 1
ATOM 713 O O . GLU A 1 88 ? 10.434 10.398 -23.442 1.00 95.62 88 GLU A O 1
ATOM 718 N N . LEU A 1 89 ? 8.974 9.631 -21.935 1.00 93.75 89 LEU A N 1
ATOM 719 C CA . LEU A 1 89 ? 9.782 8.534 -21.412 1.00 93.75 89 LEU A CA 1
ATOM 720 C C . LEU A 1 89 ? 9.635 7.291 -22.296 1.00 93.75 89 LEU A C 1
ATOM 722 O O . LEU A 1 89 ? 8.808 6.411 -22.062 1.00 93.75 89 LEU A O 1
ATOM 726 N N . ALA A 1 90 ? 10.453 7.227 -23.346 1.00 88.06 90 ALA A N 1
ATOM 727 C CA . ALA A 1 90 ? 10.420 6.121 -24.304 1.00 88.06 90 ALA A CA 1
ATOM 728 C C . ALA A 1 90 ? 11.260 4.908 -23.865 1.00 88.06 90 ALA A C 1
ATOM 730 O O . ALA A 1 90 ? 10.800 3.769 -23.953 1.00 88.06 90 ALA A O 1
ATOM 731 N N . ALA A 1 91 ? 12.503 5.141 -23.426 1.00 96.06 91 ALA A N 1
ATOM 732 C CA . ALA A 1 91 ? 13.458 4.082 -23.106 1.00 96.06 91 ALA A CA 1
ATOM 733 C C . ALA A 1 91 ? 14.510 4.542 -22.090 1.00 96.06 91 ALA A C 1
ATOM 735 O O . ALA A 1 91 ? 15.321 5.427 -22.378 1.00 96.06 91 ALA A O 1
ATOM 736 N N . CYS A 1 92 ? 14.554 3.870 -20.946 1.00 95.75 92 CYS A N 1
ATOM 737 C CA . CYS A 1 92 ? 15.429 4.199 -19.824 1.00 95.75 92 CYS A CA 1
ATOM 738 C C . CYS A 1 92 ? 16.060 2.944 -19.230 1.00 95.75 92 CYS A C 1
ATOM 740 O O . CYS A 1 92 ? 15.658 1.819 -19.527 1.00 95.75 92 CYS A O 1
ATOM 742 N N . THR A 1 93 ? 17.079 3.123 -18.399 1.00 95.69 93 THR A N 1
ATOM 743 C CA . THR A 1 93 ? 17.659 2.021 -17.629 1.00 95.69 93 THR A CA 1
ATOM 744 C C . THR A 1 93 ? 16.621 1.446 -16.652 1.00 95.69 93 THR A C 1
ATOM 746 O O . THR A 1 93 ? 15.726 2.166 -16.199 1.00 95.69 93 THR A O 1
ATOM 749 N N . PRO A 1 94 ? 16.730 0.163 -16.266 1.00 94.69 94 PRO A N 1
ATOM 750 C CA . PRO A 1 94 ? 15.844 -0.421 -15.258 1.00 94.69 94 PRO A CA 1
ATOM 751 C C . PRO A 1 94 ? 15.815 0.362 -13.930 1.00 94.69 94 PRO A C 1
ATOM 753 O O . PRO A 1 94 ? 14.757 0.524 -13.326 1.00 94.69 94 PRO A O 1
ATOM 756 N N . SER A 1 95 ? 16.951 0.917 -13.495 1.00 92.31 95 SER A N 1
ATOM 757 C CA . SER A 1 95 ? 17.039 1.744 -12.281 1.00 92.31 95 SER A CA 1
ATOM 758 C C . SER A 1 95 ? 16.322 3.094 -12.409 1.00 92.31 95 SER A C 1
ATOM 760 O O . SER A 1 95 ? 15.708 3.567 -11.450 1.00 92.31 95 SER A O 1
ATOM 762 N N . GLU A 1 96 ? 16.367 3.723 -13.584 1.00 94.81 96 GLU A N 1
ATOM 763 C CA . GLU A 1 96 ? 15.605 4.948 -13.858 1.00 94.81 96 GLU A CA 1
ATOM 764 C C . GLU A 1 96 ? 14.100 4.673 -13.842 1.00 94.81 96 GLU A C 1
ATOM 766 O O . GLU A 1 96 ? 13.360 5.445 -13.240 1.00 94.81 96 GLU A O 1
ATOM 771 N N . TRP A 1 97 ? 13.652 3.540 -14.393 1.00 94.69 97 TRP A N 1
ATOM 772 C CA . TRP A 1 97 ? 12.249 3.120 -14.303 1.00 94.69 97 TRP A CA 1
ATOM 773 C C . TRP A 1 97 ? 11.786 2.910 -12.859 1.00 94.69 97 TRP A C 1
ATOM 775 O O . TRP A 1 97 ? 10.703 3.367 -12.489 1.00 94.69 97 TRP A O 1
ATOM 785 N N . LEU A 1 98 ? 12.627 2.304 -12.012 1.00 90.94 98 LEU A N 1
ATOM 786 C CA . LEU A 1 98 ? 12.344 2.185 -10.579 1.00 90.94 98 LEU A CA 1
ATOM 787 C C . LEU A 1 98 ? 12.250 3.559 -9.895 1.00 90.94 98 LEU A C 1
ATOM 789 O O . LEU A 1 98 ? 11.392 3.801 -9.047 1.00 90.94 98 LEU A O 1
ATOM 793 N N . THR A 1 99 ? 13.128 4.488 -10.256 1.00 92.69 99 THR A N 1
ATOM 794 C CA . THR A 1 99 ? 13.091 5.848 -9.702 1.00 92.69 99 THR A CA 1
ATOM 795 C C . THR A 1 99 ? 11.809 6.560 -10.123 1.00 92.69 99 THR A C 1
ATOM 797 O O . THR A 1 99 ? 11.109 7.130 -9.285 1.00 92.69 99 THR A O 1
ATOM 800 N N . TRP A 1 100 ? 11.468 6.458 -11.406 1.00 94.38 100 TRP A N 1
ATOM 801 C CA . TRP A 1 100 ? 10.269 7.040 -11.986 1.00 94.38 100 TRP A CA 1
ATOM 802 C C . TRP A 1 100 ? 9.004 6.504 -11.317 1.00 94.38 100 TRP A C 1
ATOM 804 O O . TRP A 1 100 ? 8.218 7.280 -10.776 1.00 94.38 100 TRP A O 1
ATOM 814 N N . GLY A 1 101 ? 8.814 5.185 -11.243 1.00 89.94 101 GLY A N 1
ATOM 815 C CA . GLY A 1 101 ? 7.574 4.674 -10.663 1.00 89.94 101 GLY A CA 1
ATOM 816 C C . GLY A 1 101 ? 7.440 4.957 -9.164 1.00 89.94 101 GLY A C 1
ATOM 817 O O . GLY A 1 101 ? 6.318 5.154 -8.712 1.00 89.94 101 GLY A O 1
ATOM 818 N N . ARG A 1 102 ? 8.534 5.122 -8.402 1.00 87.62 102 ARG A N 1
ATOM 819 C CA . ARG A 1 102 ? 8.464 5.634 -7.015 1.00 87.62 102 ARG A CA 1
ATOM 820 C C . ARG A 1 102 ? 7.933 7.065 -6.943 1.00 87.62 102 ARG A C 1
ATOM 822 O O . ARG A 1 102 ? 7.111 7.363 -6.081 1.00 87.62 102 ARG A O 1
ATOM 829 N N . VAL A 1 103 ? 8.365 7.944 -7.850 1.00 90.06 103 VAL A N 1
ATOM 830 C CA . VAL A 1 103 ? 7.845 9.323 -7.940 1.00 90.06 103 VAL A CA 1
ATOM 831 C C . VAL A 1 103 ? 6.334 9.317 -8.194 1.00 90.06 103 VAL A C 1
ATOM 833 O O . VAL A 1 103 ? 5.606 10.113 -7.603 1.00 90.06 103 VAL A O 1
ATOM 836 N N . HIS A 1 104 ? 5.849 8.367 -8.995 1.00 85.44 104 HIS A N 1
ATOM 837 C CA . HIS A 1 104 ? 4.426 8.208 -9.303 1.00 85.44 104 HIS A CA 1
ATOM 838 C C . HIS A 1 104 ? 3.652 7.309 -8.325 1.00 85.44 104 HIS A C 1
ATOM 840 O O . HIS A 1 104 ? 2.453 7.097 -8.516 1.00 85.44 104 HIS A O 1
ATOM 846 N N . GLY A 1 105 ? 4.300 6.809 -7.268 1.00 81.81 105 GLY A N 1
ATOM 847 C CA . GLY A 1 105 ? 3.678 5.949 -6.262 1.00 81.81 105 GLY A CA 1
ATOM 848 C C . GLY A 1 105 ? 3.243 4.577 -6.786 1.00 81.81 105 GLY A C 1
ATOM 849 O O . GLY A 1 105 ? 2.276 4.021 -6.274 1.00 81.81 105 GLY A O 1
ATOM 850 N N . LEU A 1 106 ? 3.914 4.049 -7.814 1.00 79.38 106 LEU A N 1
ATOM 851 C CA . LEU A 1 106 ? 3.684 2.707 -8.370 1.00 79.38 106 LEU A CA 1
ATOM 852 C C . LEU A 1 106 ? 4.258 1.591 -7.483 1.00 79.38 106 LEU A C 1
ATOM 854 O O . LEU A 1 106 ? 3.894 0.431 -7.641 1.00 79.38 106 LEU A O 1
ATOM 858 N N . ASP A 1 107 ? 5.121 1.946 -6.529 1.00 71.75 107 ASP A N 1
ATOM 859 C CA . ASP A 1 107 ? 5.622 1.071 -5.464 1.00 71.75 107 ASP A CA 1
ATOM 860 C C . ASP A 1 107 ? 4.557 0.767 -4.397 1.00 71.75 107 ASP A C 1
ATOM 862 O O . ASP A 1 107 ? 4.738 -0.117 -3.558 1.00 71.75 107 ASP A O 1
ATOM 866 N N . LYS A 1 108 ? 3.435 1.491 -4.436 1.00 65.31 108 LYS A N 1
ATOM 867 C CA . LYS A 1 108 ? 2.256 1.258 -3.611 1.00 65.31 108 LYS A CA 1
ATOM 868 C C . LYS A 1 108 ? 1.185 0.660 -4.514 1.00 65.31 108 LYS A C 1
ATOM 870 O O . LYS A 1 108 ? 0.600 1.382 -5.321 1.00 65.31 108 LYS A O 1
ATOM 875 N N . PRO A 1 109 ? 0.925 -0.644 -4.422 1.00 57.25 109 PRO A N 1
ATOM 876 C CA . PRO A 1 109 ? -0.115 -1.258 -5.224 1.00 57.25 109 PRO A CA 1
ATOM 877 C C . PRO A 1 109 ? -1.447 -0.606 -4.842 1.00 57.25 109 PRO A C 1
ATOM 879 O O . PRO A 1 109 ? -1.764 -0.411 -3.672 1.00 57.25 109 PRO A O 1
ATOM 882 N N . ILE A 1 110 ? -2.206 -0.192 -5.850 1.00 51.69 110 ILE A N 1
ATOM 883 C CA . ILE A 1 110 ? -3.565 0.311 -5.663 1.00 51.69 110 ILE A CA 1
ATOM 884 C C . ILE A 1 110 ? -4.488 -0.769 -6.208 1.00 51.69 110 ILE A C 1
ATOM 886 O O . ILE A 1 110 ? -5.174 -0.571 -7.212 1.00 51.69 110 ILE A O 1
ATOM 890 N N . PHE A 1 111 ? -4.494 -1.940 -5.576 1.00 52.97 111 PHE A N 1
ATOM 891 C CA . PHE A 1 111 ? -5.592 -2.861 -5.808 1.00 52.97 111 PHE A CA 1
ATOM 892 C C . PHE A 1 111 ? -6.739 -2.378 -4.933 1.00 52.97 111 PHE A C 1
ATOM 894 O O . PHE A 1 111 ? -6.653 -2.339 -3.709 1.00 52.97 111 PHE A O 1
ATOM 901 N N . ARG A 1 112 ? -7.834 -1.936 -5.561 1.00 45.09 112 ARG A N 1
ATOM 902 C CA . ARG A 1 112 ? -9.078 -1.741 -4.815 1.00 45.09 112 ARG A CA 1
ATOM 903 C C . ARG A 1 112 ? -9.434 -3.111 -4.266 1.00 45.09 112 ARG A C 1
ATOM 905 O O . ARG A 1 112 ? -9.826 -3.971 -5.050 1.00 45.09 112 ARG A O 1
ATOM 912 N N . SER A 1 113 ? -9.230 -3.318 -2.965 1.00 42.97 113 SER A N 1
ATOM 913 C CA . SER A 1 113 ? -9.526 -4.588 -2.318 1.00 42.97 113 SER A CA 1
ATOM 914 C C . SER A 1 113 ? -10.948 -4.984 -2.697 1.00 42.97 113 SER A C 1
ATOM 916 O O . SER A 1 113 ? -11.909 -4.314 -2.317 1.00 42.97 113 SER A O 1
ATOM 918 N N . GLN A 1 114 ? -11.100 -6.050 -3.473 1.00 46.28 114 GLN A N 1
ATOM 919 C CA . GLN A 1 114 ? -12.330 -6.802 -3.357 1.00 46.28 114 GLN A CA 1
ATOM 920 C C . GLN A 1 114 ? -12.243 -7.487 -1.989 1.00 46.28 114 GLN A C 1
ATOM 922 O O . GLN A 1 114 ? -11.203 -8.057 -1.660 1.00 46.28 114 GLN A O 1
ATOM 927 N N . ASP A 1 115 ? -13.298 -7.377 -1.182 1.00 44.91 115 ASP A N 1
ATOM 928 C CA . ASP A 1 115 ? -13.356 -7.691 0.261 1.00 44.91 115 ASP A CA 1
ATOM 929 C C . ASP A 1 115 ? -12.939 -9.129 0.676 1.00 44.91 115 ASP A C 1
ATOM 931 O O . ASP A 1 115 ? -13.067 -9.500 1.840 1.00 44.91 115 ASP A O 1
ATOM 935 N N . TRP A 1 116 ? -12.469 -9.969 -0.250 1.00 43.91 116 TRP A N 1
ATOM 936 C CA . TRP A 1 116 ? -12.259 -11.406 -0.071 1.00 43.91 116 TRP A CA 1
ATOM 937 C C . TRP A 1 116 ? -10.800 -11.872 -0.151 1.00 43.91 116 TRP A C 1
ATOM 939 O O . TRP A 1 116 ? -10.544 -13.045 0.118 1.00 43.91 116 TRP A O 1
ATOM 949 N N . VAL A 1 117 ? -9.835 -10.997 -0.457 1.00 40.78 117 VAL A N 1
ATOM 950 C CA . VAL A 1 117 ? -8.414 -11.380 -0.483 1.00 40.78 117 VAL A CA 1
ATOM 951 C C . VAL A 1 117 ? -7.650 -10.620 0.610 1.00 40.78 117 VAL A C 1
ATOM 953 O O . VAL A 1 117 ? -7.330 -9.450 0.421 1.00 40.78 117 VAL A O 1
ATOM 956 N N . PRO A 1 118 ? -7.311 -11.255 1.750 1.00 41.09 118 PRO A N 1
ATOM 957 C CA . PRO A 1 118 ? -6.451 -10.677 2.782 1.00 41.09 118 PRO A CA 1
ATOM 958 C C . PRO A 1 118 ? -4.973 -10.801 2.385 1.00 41.09 118 PRO A C 1
ATOM 960 O O . PRO A 1 118 ? -4.112 -11.046 3.227 1.00 41.09 118 PRO A O 1
ATOM 963 N N . GLN A 1 119 ? -4.671 -10.727 1.088 1.00 44.03 119 GLN A N 1
ATOM 964 C CA . GLN A 1 119 ? -3.290 -10.668 0.644 1.00 44.03 119 GLN A CA 1
ATOM 965 C C . GLN A 1 119 ? -2.857 -9.214 0.795 1.00 44.03 119 GLN A C 1
ATOM 967 O O . GLN A 1 119 ? -3.617 -8.324 0.401 1.00 44.03 119 GLN A O 1
ATOM 972 N N . PRO A 1 120 ? -1.673 -8.941 1.368 1.00 40.66 120 PRO A N 1
ATOM 973 C CA . PRO A 1 120 ? -1.063 -7.648 1.151 1.00 40.66 120 PRO A CA 1
ATOM 974 C C . PRO A 1 120 ? -0.990 -7.513 -0.359 1.00 40.66 120 PRO A C 1
ATOM 976 O O . PRO A 1 120 ? -0.391 -8.366 -1.001 1.00 40.66 120 PRO A O 1
ATOM 979 N N . ASP A 1 121 ? -1.720 -6.554 -0.918 1.00 42.53 121 ASP A N 1
ATOM 980 C CA . ASP A 1 121 ? -1.205 -5.639 -1.920 1.00 42.53 121 ASP A CA 1
ATOM 981 C C . ASP A 1 121 ? 0.148 -6.136 -2.469 1.00 42.53 121 ASP A C 1
ATOM 983 O O . ASP A 1 121 ? 1.215 -5.748 -1.986 1.00 42.53 121 ASP A O 1
ATOM 987 N N . VAL A 1 122 ? 0.107 -7.133 -3.368 1.00 44.12 122 VAL A N 1
ATOM 988 C CA . VAL A 1 122 ? 1.325 -7.837 -3.789 1.00 44.12 122 VAL A CA 1
ATOM 989 C C . VAL A 1 122 ? 1.995 -6.916 -4.785 1.00 44.12 122 VAL A C 1
ATOM 991 O O . VAL A 1 122 ? 1.767 -6.972 -5.992 1.00 44.12 122 VAL A O 1
ATOM 994 N N . CYS A 1 123 ? 2.784 -5.993 -4.253 1.00 53.03 123 CYS A N 1
ATOM 995 C CA . CYS A 1 123 ? 3.618 -5.130 -5.050 1.00 53.03 123 CYS A CA 1
ATOM 996 C C . CYS A 1 123 ? 4.795 -5.956 -5.553 1.00 53.03 123 CYS A C 1
ATOM 998 O O . CYS A 1 123 ? 5.833 -6.086 -4.903 1.00 53.03 123 CYS A O 1
ATOM 1000 N N . MET A 1 124 ? 4.628 -6.525 -6.741 1.00 68.69 124 MET A N 1
ATOM 1001 C CA . MET A 1 124 ? 5.682 -7.255 -7.445 1.00 68.69 124 MET A CA 1
ATOM 1002 C C . MET A 1 124 ? 6.877 -6.351 -7.808 1.00 68.69 124 MET A C 1
ATOM 1004 O O . MET A 1 124 ? 7.944 -6.833 -8.180 1.00 68.69 124 MET A O 1
ATOM 1008 N N . TRP A 1 125 ? 6.735 -5.041 -7.602 1.00 77.12 125 TRP A N 1
ATOM 1009 C CA . TRP A 1 125 ? 7.788 -4.036 -7.622 1.00 77.12 125 TRP A CA 1
ATOM 1010 C C . TRP A 1 125 ? 9.059 -4.446 -6.874 1.00 77.12 125 TRP A C 1
ATOM 1012 O O . TRP A 1 125 ? 10.161 -4.287 -7.396 1.00 77.12 125 TRP A O 1
ATOM 1022 N N . SER A 1 126 ? 8.929 -5.012 -5.668 1.00 76.12 126 SER A N 1
ATOM 1023 C CA . SER A 1 126 ? 10.093 -5.420 -4.871 1.00 76.12 126 SER A CA 1
ATOM 1024 C C . SER A 1 126 ? 10.902 -6.534 -5.533 1.00 76.12 126 SER A C 1
ATOM 1026 O O . SER A 1 126 ? 12.118 -6.590 -5.359 1.00 76.12 126 SER A O 1
ATOM 1028 N N . LEU A 1 127 ? 10.256 -7.399 -6.319 1.00 78.38 127 LEU A N 1
ATOM 1029 C CA . LEU A 1 127 ? 10.946 -8.435 -7.082 1.00 78.38 127 LEU A CA 1
ATOM 1030 C C . LEU A 1 127 ? 11.715 -7.830 -8.265 1.00 78.38 127 LEU A C 1
ATOM 1032 O O . LEU A 1 127 ? 12.805 -8.299 -8.585 1.00 78.38 127 LEU A O 1
ATOM 1036 N N . PHE A 1 128 ? 11.196 -6.760 -8.877 1.00 86.31 128 PHE A N 1
ATOM 1037 C CA . PHE A 1 128 ? 11.837 -6.126 -10.025 1.00 86.31 128 PHE A CA 1
ATOM 1038 C C . PHE A 1 128 ? 13.030 -5.313 -9.538 1.00 86.31 128 PHE A C 1
ATOM 1040 O O . PHE A 1 128 ? 14.127 -5.440 -10.071 1.00 86.31 128 PHE A O 1
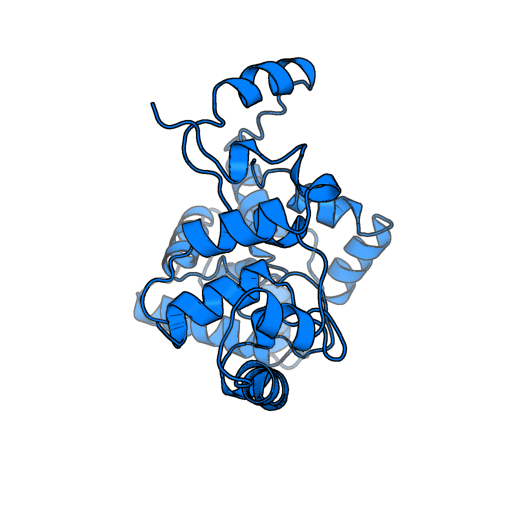ATOM 1047 N N . GLU A 1 129 ? 12.856 -4.581 -8.438 1.00 86.69 129 GLU A N 1
ATOM 1048 C CA . GLU A 1 129 ? 13.949 -3.926 -7.727 1.00 86.69 129 GLU A CA 1
ATOM 1049 C C . GLU A 1 129 ? 15.044 -4.912 -7.310 1.00 86.69 129 GLU A C 1
ATOM 1051 O O . GLU A 1 129 ? 16.226 -4.653 -7.540 1.00 86.69 129 GLU A O 1
ATOM 1056 N N . PHE A 1 130 ? 14.672 -6.066 -6.750 1.00 84.06 130 PHE A N 1
ATOM 1057 C CA . PHE A 1 130 ? 15.633 -7.107 -6.397 1.00 84.06 130 PHE A CA 1
ATOM 1058 C C . PHE A 1 130 ? 16.426 -7.594 -7.618 1.00 84.06 130 PHE A C 1
ATOM 1060 O O . PHE A 1 130 ? 17.658 -7.652 -7.562 1.00 84.06 130 PHE A O 1
ATOM 1067 N N . ALA A 1 131 ? 15.744 -7.892 -8.728 1.00 85.88 131 ALA A N 1
ATOM 1068 C CA . ALA A 1 131 ? 16.378 -8.322 -9.971 1.00 85.88 131 ALA A CA 1
ATOM 1069 C C . ALA A 1 131 ? 17.333 -7.249 -10.531 1.00 85.88 131 ALA A C 1
ATOM 1071 O O . ALA A 1 131 ? 18.462 -7.560 -10.912 1.00 85.88 131 ALA A O 1
ATOM 1072 N N . VAL A 1 132 ? 16.929 -5.972 -10.516 1.00 88.19 132 VAL A N 1
ATOM 1073 C CA . VAL A 1 132 ? 17.754 -4.836 -10.975 1.00 88.19 132 VAL A CA 1
ATOM 1074 C C . VAL A 1 132 ? 18.990 -4.656 -10.102 1.00 88.19 132 VAL A C 1
ATOM 1076 O O . VAL A 1 132 ? 20.097 -4.509 -10.625 1.00 88.19 132 VAL A O 1
ATOM 1079 N N . ASN A 1 133 ? 18.844 -4.724 -8.780 1.00 86.50 133 ASN A N 1
ATOM 1080 C CA . ASN A 1 133 ? 19.985 -4.621 -7.872 1.00 86.50 133 ASN A CA 1
ATOM 1081 C C . ASN A 1 133 ? 20.975 -5.772 -8.093 1.00 86.50 133 ASN A C 1
ATOM 1083 O O . ASN A 1 133 ? 22.186 -5.561 -8.154 1.00 86.50 133 ASN A O 1
ATOM 1087 N N . ARG A 1 134 ? 20.466 -6.993 -8.291 1.00 82.44 134 ARG A N 1
ATOM 1088 C CA . ARG A 1 134 ? 21.300 -8.158 -8.591 1.00 82.44 134 ARG A CA 1
ATOM 1089 C C . ARG A 1 134 ? 22.044 -8.008 -9.920 1.00 82.44 134 ARG A C 1
ATOM 1091 O O . ARG A 1 134 ? 23.237 -8.294 -9.976 1.00 82.44 134 ARG A O 1
ATOM 1098 N N . ALA A 1 135 ? 21.363 -7.548 -10.968 1.00 85.19 135 ALA A N 1
ATOM 1099 C CA . ALA A 1 135 ? 21.937 -7.408 -12.305 1.00 85.19 135 ALA A CA 1
ATOM 1100 C C . ALA A 1 135 ? 22.975 -6.279 -12.408 1.00 85.19 135 ALA A C 1
ATOM 1102 O O . ALA A 1 135 ? 23.976 -6.418 -13.105 1.00 85.19 135 ALA A O 1
ATOM 1103 N N . THR A 1 136 ? 22.774 -5.176 -11.689 1.00 83.38 136 THR A N 1
ATOM 1104 C CA . THR A 1 136 ? 23.691 -4.023 -11.704 1.00 83.38 136 THR A CA 1
ATOM 1105 C C . THR A 1 136 ? 24.947 -4.232 -10.861 1.00 83.38 136 THR A C 1
ATOM 1107 O O . THR A 1 136 ? 25.815 -3.360 -10.823 1.00 83.38 136 THR A O 1
ATOM 1110 N N . GLY A 1 137 ? 25.058 -5.357 -10.145 1.00 75.81 137 GLY A N 1
ATOM 1111 C CA . GLY A 1 137 ? 26.136 -5.567 -9.180 1.00 75.81 137 GLY A CA 1
ATOM 1112 C C . GLY A 1 137 ? 26.122 -4.535 -8.048 1.00 75.81 137 GLY A C 1
ATOM 1113 O O . GLY A 1 137 ? 27.068 -4.480 -7.259 1.00 75.81 137 GLY A O 1
ATOM 1114 N N . MET A 1 138 ? 25.052 -3.733 -7.939 1.00 70.62 138 MET A N 1
ATOM 1115 C CA . MET A 1 138 ? 24.752 -3.000 -6.728 1.00 70.62 138 MET A CA 1
ATOM 1116 C C . MET A 1 138 ? 24.436 -4.064 -5.698 1.00 70.62 138 MET A C 1
ATOM 1118 O O . MET A 1 138 ? 23.312 -4.552 -5.606 1.00 70.62 138 MET A O 1
ATOM 1122 N N . ALA A 1 139 ? 25.466 -4.472 -4.954 1.00 50.47 139 ALA A N 1
ATOM 1123 C CA . ALA A 1 139 ? 25.294 -5.261 -3.759 1.00 50.47 139 ALA A CA 1
ATOM 1124 C C . ALA A 1 139 ? 24.247 -4.519 -2.942 1.00 50.47 139 ALA A C 1
ATOM 1126 O O . ALA A 1 139 ? 24.538 -3.485 -2.335 1.00 50.47 139 ALA A O 1
ATOM 1127 N N . THR A 1 140 ? 23.009 -5.018 -2.979 1.00 47.47 140 THR A N 1
ATOM 1128 C CA . THR A 1 140 ? 22.018 -4.646 -1.994 1.00 47.47 140 THR A CA 1
ATOM 1129 C C . THR A 1 140 ? 22.757 -4.953 -0.710 1.00 47.47 140 THR A C 1
ATOM 1131 O O . THR A 1 140 ? 23.033 -6.122 -0.430 1.00 47.47 140 THR A O 1
ATOM 1134 N N . GLN A 1 141 ? 23.196 -3.933 0.027 1.00 43.84 141 GLN A N 1
ATOM 1135 C CA . GLN A 1 141 ? 23.635 -4.138 1.392 1.00 43.84 141 GLN A CA 1
ATOM 1136 C C . GLN A 1 141 ? 22.368 -4.489 2.170 1.00 43.84 141 GLN A C 1
ATOM 1138 O O . GLN A 1 141 ? 21.905 -3.738 3.023 1.00 43.84 141 GLN A O 1
ATOM 1143 N N . ILE A 1 142 ? 21.804 -5.665 1.894 1.00 46.25 142 ILE A N 1
ATOM 1144 C CA . ILE A 1 142 ? 21.174 -6.471 2.909 1.00 46.25 142 ILE A CA 1
ATOM 1145 C C . ILE A 1 142 ? 22.344 -6.787 3.823 1.00 46.25 142 ILE A C 1
ATOM 1147 O O . ILE A 1 142 ? 23.090 -7.745 3.638 1.00 46.25 142 ILE A O 1
ATOM 1151 N N . LYS A 1 143 ? 22.598 -5.863 4.745 1.00 38.00 143 LYS A N 1
ATOM 1152 C CA . LYS A 1 143 ? 23.523 -6.067 5.835 1.00 38.00 143 LYS A CA 1
ATOM 1153 C C . LYS A 1 143 ? 22.905 -7.229 6.601 1.00 38.00 143 LYS A C 1
ATOM 1155 O O . LYS A 1 143 ? 21.979 -7.027 7.383 1.00 38.00 143 LYS A O 1
ATOM 1160 N N . ILE A 1 144 ? 23.341 -8.451 6.310 1.00 44.62 144 ILE A N 1
ATOM 1161 C CA . ILE A 1 144 ? 23.068 -9.600 7.163 1.00 44.62 144 ILE A CA 1
ATOM 1162 C C . ILE A 1 144 ? 23.901 -9.318 8.409 1.00 44.62 144 ILE A C 1
ATOM 1164 O O . ILE A 1 144 ? 25.081 -9.645 8.488 1.00 44.62 144 ILE A O 1
ATOM 1168 N N . ILE A 1 145 ? 23.321 -8.538 9.317 1.00 38.88 145 ILE A N 1
ATOM 1169 C CA . ILE A 1 145 ? 23.913 -8.250 10.612 1.00 38.88 145 ILE A CA 1
ATOM 1170 C C . ILE A 1 145 ? 23.815 -9.570 11.382 1.00 38.88 145 ILE A C 1
ATOM 1172 O O . ILE A 1 145 ? 22.700 -10.077 11.534 1.00 38.88 145 ILE A O 1
ATOM 1176 N N . PRO A 1 146 ? 24.938 -10.160 11.822 1.00 44.12 146 PRO A N 1
ATOM 1177 C CA . PRO A 1 146 ? 24.884 -11.349 12.656 1.00 44.12 146 PRO A CA 1
ATOM 1178 C C . PRO A 1 146 ? 24.083 -11.032 13.930 1.00 44.12 146 PRO A C 1
ATOM 1180 O O . PRO A 1 146 ? 24.071 -9.899 14.420 1.00 44.12 146 PRO A O 1
ATOM 1183 N N . ASN A 1 147 ? 23.312 -12.017 14.392 1.00 46.59 147 ASN A N 1
ATOM 1184 C CA . ASN A 1 147 ? 22.216 -11.843 15.355 1.00 46.59 147 ASN A CA 1
ATOM 1185 C C . ASN A 1 147 ? 22.657 -11.175 16.680 1.00 46.59 147 ASN A C 1
ATOM 1187 O O . ASN A 1 147 ? 21.867 -10.528 17.355 1.00 46.59 147 ASN A O 1
ATOM 1191 N N . ASP A 1 148 ? 23.942 -11.274 17.009 1.00 50.09 148 ASP A N 1
ATOM 1192 C CA . ASP A 1 148 ? 24.628 -10.724 18.181 1.00 50.09 148 ASP A CA 1
ATOM 1193 C C . ASP A 1 148 ? 24.905 -9.206 18.105 1.00 50.09 148 ASP A C 1
ATOM 1195 O O . ASP A 1 148 ? 24.933 -8.509 19.120 1.00 50.09 148 ASP A O 1
ATOM 1199 N N . GLN A 1 149 ? 25.076 -8.660 16.900 1.00 45.94 149 GLN A N 1
ATOM 1200 C CA . GLN A 1 149 ? 25.227 -7.218 16.658 1.00 45.94 149 GLN A CA 1
ATOM 1201 C C . GLN A 1 149 ? 23.862 -6.512 16.518 1.00 45.94 149 GLN A C 1
ATOM 1203 O O . GLN A 1 149 ? 23.786 -5.282 16.596 1.00 45.94 149 GLN A O 1
ATOM 1208 N N . LEU A 1 150 ? 22.778 -7.281 16.336 1.00 44.56 150 LEU A N 1
ATOM 1209 C CA . LEU A 1 150 ? 21.403 -6.788 16.235 1.00 44.56 150 LEU A CA 1
ATOM 1210 C C . LEU A 1 150 ? 20.894 -6.273 17.591 1.00 44.56 150 LEU A C 1
ATOM 1212 O O . LEU A 1 150 ? 20.344 -5.179 17.642 1.00 44.56 150 LEU A O 1
ATOM 1216 N N . GLU A 1 151 ? 21.154 -6.965 18.700 1.00 49.69 151 GLU A N 1
ATOM 1217 C CA . GLU A 1 151 ? 20.690 -6.533 20.032 1.00 49.69 151 GLU A CA 1
ATOM 1218 C C . GLU A 1 151 ? 21.346 -5.216 20.489 1.00 49.69 151 GLU A C 1
ATOM 1220 O O . GLU A 1 151 ? 20.671 -4.305 20.971 1.00 49.69 151 GLU A O 1
ATOM 1225 N N . LYS A 1 152 ? 22.654 -5.044 20.247 1.00 44.03 152 LYS A N 1
ATOM 1226 C CA . LYS A 1 152 ? 23.398 -3.836 20.661 1.00 44.03 152 LYS A CA 1
ATOM 1227 C C . LYS A 1 152 ? 23.119 -2.599 19.804 1.00 44.03 152 LYS A C 1
ATOM 1229 O O . LYS A 1 152 ? 23.217 -1.479 20.304 1.00 44.03 152 LYS A O 1
ATOM 1234 N N . ALA A 1 153 ? 22.782 -2.772 18.525 1.00 39.22 153 ALA A N 1
ATOM 1235 C CA . ALA A 1 153 ? 22.429 -1.662 17.637 1.00 39.22 153 ALA A CA 1
ATOM 1236 C C . ALA A 1 153 ? 20.945 -1.256 17.735 1.00 39.22 153 ALA A C 1
ATOM 1238 O O . ALA A 1 153 ? 20.613 -0.123 17.377 1.00 39.22 153 ALA A O 1
ATOM 1239 N N . THR A 1 154 ? 20.074 -2.148 18.225 1.00 39.72 154 THR A N 1
ATOM 1240 C CA . THR A 1 154 ? 18.642 -1.872 18.450 1.00 39.72 154 THR A CA 1
ATOM 1241 C C . THR A 1 154 ? 18.457 -0.914 19.631 1.00 39.72 154 THR A C 1
ATOM 1243 O O . THR A 1 154 ? 17.810 0.116 19.471 1.00 39.72 154 THR A O 1
ATOM 1246 N N . LEU A 1 155 ? 19.207 -1.102 20.726 1.00 43.44 155 LEU A N 1
ATOM 1247 C CA . LEU A 1 155 ? 19.113 -0.251 21.923 1.00 43.44 155 LEU A CA 1
ATOM 1248 C C . LEU A 1 155 ? 19.533 1.222 21.716 1.00 43.44 155 LEU A C 1
ATOM 1250 O O . LEU A 1 155 ? 19.152 2.095 22.488 1.00 43.44 155 LEU A O 1
ATOM 1254 N N . LYS A 1 156 ? 20.360 1.519 20.702 1.00 38.75 156 LYS A N 1
ATOM 1255 C CA . LYS A 1 156 ? 20.934 2.866 20.486 1.00 38.75 156 LYS A CA 1
ATOM 1256 C C . LYS A 1 156 ? 20.235 3.669 19.383 1.00 38.75 156 LYS A C 1
ATOM 1258 O O . LYS A 1 156 ? 20.578 4.827 19.169 1.00 38.75 156 LYS A O 1
ATOM 1263 N N . LYS A 1 157 ? 19.299 3.066 18.643 1.00 36.41 157 LYS A N 1
ATOM 1264 C CA . LYS A 1 157 ? 18.660 3.690 17.467 1.00 36.41 157 LYS A CA 1
ATOM 1265 C C . LYS A 1 157 ? 17.125 3.743 17.562 1.00 36.41 157 LYS A C 1
ATOM 1267 O O . LYS A 1 157 ? 16.486 4.081 16.573 1.00 36.41 157 LYS A O 1
ATOM 1272 N N . GLU A 1 158 ? 16.569 3.417 18.732 1.00 42.28 158 GLU A N 1
ATOM 1273 C CA . GLU A 1 158 ? 15.132 3.432 19.064 1.00 42.28 158 GLU A CA 1
ATOM 1274 C C . GLU A 1 158 ? 14.610 4.773 19.608 1.00 42.28 158 GLU A C 1
ATOM 1276 O O . GLU A 1 158 ? 13.404 4.927 19.754 1.00 42.28 158 GLU A O 1
ATOM 1281 N N . THR A 1 159 ? 15.460 5.773 19.866 1.00 42.94 159 THR A N 1
ATOM 1282 C CA . THR A 1 159 ? 14.992 7.044 20.454 1.00 42.94 159 THR A CA 1
ATOM 1283 C C . THR A 1 159 ? 14.408 8.037 19.457 1.00 42.94 159 THR A C 1
ATOM 1285 O O . THR A 1 159 ? 13.743 8.969 19.886 1.00 42.94 159 THR A O 1
ATOM 1288 N N . ASP A 1 160 ? 14.571 7.834 18.147 1.00 39.91 160 ASP A N 1
ATOM 1289 C CA . ASP A 1 160 ? 14.065 8.778 17.152 1.00 39.91 160 ASP A CA 1
ATOM 1290 C C . ASP A 1 160 ? 13.321 8.033 16.032 1.00 39.91 160 ASP A C 1
ATOM 1292 O O . ASP A 1 160 ? 13.919 7.330 15.217 1.00 39.91 160 ASP A O 1
ATOM 1296 N N . THR A 1 161 ? 11.998 8.224 15.971 1.00 45.72 161 THR A N 1
ATOM 1297 C CA . THR A 1 161 ? 11.063 7.853 14.880 1.00 45.72 161 THR A CA 1
ATOM 1298 C C . THR A 1 161 ? 10.654 6.380 14.696 1.00 45.72 161 THR A C 1
ATOM 1300 O O . THR A 1 161 ? 10.810 5.840 13.609 1.00 45.72 161 THR A O 1
ATOM 1303 N N . TYR A 1 162 ? 10.006 5.749 15.683 1.00 42.44 162 TYR A N 1
ATOM 1304 C CA . TYR A 1 162 ? 9.071 4.629 15.437 1.00 42.44 162 TYR A CA 1
ATOM 1305 C C . TYR A 1 162 ? 7.916 4.669 16.448 1.00 42.44 162 TYR A C 1
ATOM 1307 O O . TYR A 1 162 ? 8.040 4.184 17.562 1.00 42.44 162 TYR A O 1
ATOM 1315 N N . ASN A 1 163 ? 6.794 5.264 16.046 1.00 54.59 163 ASN A N 1
ATOM 1316 C CA . ASN A 1 163 ? 5.501 5.088 16.703 1.00 54.59 163 ASN A CA 1
ATOM 1317 C C . ASN A 1 163 ? 4.504 4.829 15.572 1.00 54.59 163 ASN A C 1
ATOM 1319 O O . ASN A 1 163 ? 3.875 5.756 15.064 1.00 54.59 163 ASN A O 1
ATOM 1323 N N . SER A 1 164 ? 4.481 3.604 15.040 1.00 73.81 164 SER A N 1
ATOM 1324 C CA . SER A 1 164 ? 3.460 3.277 14.050 1.00 73.81 164 SER A CA 1
ATOM 1325 C C . SER A 1 164 ? 2.161 3.030 14.810 1.00 73.81 164 SER A C 1
ATOM 1327 O O . SER A 1 164 ? 2.097 2.152 15.665 1.00 73.81 164 SER A O 1
ATOM 1329 N N . ASP A 1 165 ? 1.117 3.805 14.516 1.00 82.25 165 ASP A N 1
ATOM 1330 C CA . ASP A 1 165 ? -0.220 3.651 15.111 1.00 82.25 165 ASP A CA 1
ATOM 1331 C C . ASP A 1 165 ? -0.713 2.185 15.081 1.00 82.25 165 ASP A C 1
ATOM 1333 O O . ASP A 1 165 ? -1.511 1.769 15.917 1.00 82.25 165 ASP A O 1
ATOM 1337 N N . SER A 1 166 ? -0.204 1.374 14.147 1.00 81.94 166 SER A N 1
ATOM 1338 C CA . SER A 1 166 ? -0.452 -0.067 14.070 1.00 81.94 166 SER A CA 1
ATOM 1339 C C . SER A 1 166 ? 0.111 -0.861 15.256 1.00 81.94 166 SER A C 1
ATOM 1341 O O . SER A 1 166 ? -0.588 -1.730 15.768 1.00 81.94 166 SER A O 1
ATOM 1343 N N . GLU A 1 167 ? 1.345 -0.595 15.698 1.00 84.31 167 GLU A N 1
ATOM 1344 C CA . GLU A 1 167 ? 1.957 -1.283 16.849 1.00 84.31 167 GLU A CA 1
ATOM 1345 C C . GLU A 1 167 ? 1.191 -0.947 18.132 1.00 84.31 167 GLU A C 1
ATOM 1347 O O . GLU A 1 167 ? 0.853 -1.839 18.904 1.00 84.31 167 GLU A O 1
ATOM 1352 N N . ILE A 1 168 ? 0.821 0.325 18.308 1.00 86.81 168 ILE A N 1
ATOM 1353 C CA . ILE A 1 168 ? -0.002 0.764 19.440 1.00 86.81 168 ILE A CA 1
ATOM 1354 C C . ILE A 1 168 ? -1.393 0.122 19.382 1.00 86.81 168 ILE A C 1
ATOM 1356 O O . ILE A 1 168 ? -1.904 -0.331 20.403 1.00 86.81 168 ILE A O 1
ATOM 1360 N N . ALA A 1 169 ? -2.014 0.047 18.201 1.00 90.81 169 ALA A N 1
ATOM 1361 C CA . ALA A 1 169 ? -3.325 -0.574 18.046 1.00 90.81 169 ALA A CA 1
ATOM 1362 C C . ALA A 1 169 ? -3.328 -2.047 18.477 1.00 90.81 169 ALA A C 1
ATOM 1364 O O . ALA A 1 169 ? -4.302 -2.485 19.089 1.00 90.81 169 ALA A O 1
ATOM 1365 N N . MET A 1 170 ? -2.257 -2.799 18.198 1.00 88.12 170 MET A N 1
ATOM 1366 C CA . MET A 1 170 ? -2.142 -4.216 18.572 1.00 88.12 170 MET A CA 1
ATOM 1367 C C . MET A 1 170 ? -2.171 -4.454 20.087 1.00 88.12 170 MET A C 1
ATOM 1369 O O . MET A 1 170 ? -2.553 -5.542 20.509 1.00 88.12 170 MET A O 1
ATOM 1373 N N . LEU A 1 171 ? -1.830 -3.446 20.896 1.00 88.38 171 LEU A N 1
ATOM 1374 C CA . LEU A 1 171 ? -1.830 -3.544 22.361 1.00 88.38 171 LEU A CA 1
ATOM 1375 C C . LEU A 1 171 ? -3.233 -3.583 22.963 1.00 88.38 171 LEU A C 1
ATOM 1377 O O . LEU A 1 171 ? -3.406 -3.991 24.108 1.00 88.38 171 LEU A O 1
ATOM 1381 N N . PHE A 1 172 ? -4.235 -3.117 22.216 1.00 89.38 172 PHE A N 1
ATOM 1382 C CA . PHE A 1 172 ? -5.575 -2.946 22.748 1.00 89.38 172 PHE A CA 1
ATOM 1383 C C . PHE A 1 172 ? -6.540 -3.961 22.137 1.00 89.38 172 PHE A C 1
ATOM 1385 O O . PHE A 1 172 ? -6.808 -3.904 20.927 1.00 89.38 172 PHE A O 1
ATOM 1392 N N . PRO A 1 173 ? -7.116 -4.866 22.953 1.00 91.50 173 PRO A N 1
ATOM 1393 C CA . PRO A 1 173 ? -8.109 -5.804 22.465 1.00 91.50 173 PRO A CA 1
ATOM 1394 C C . PRO A 1 173 ? -9.330 -5.049 21.943 1.00 91.50 173 PRO A C 1
ATOM 1396 O O . PRO A 1 173 ? -9.650 -3.931 22.350 1.00 91.50 173 PRO A O 1
ATOM 1399 N N . SER A 1 174 ? -10.021 -5.667 20.993 1.00 94.50 174 SER A N 1
ATOM 1400 C CA . SER A 1 174 ? -11.209 -5.059 20.405 1.00 94.50 174 SER A CA 1
ATOM 1401 C C . SER A 1 174 ? -12.400 -5.151 21.347 1.00 94.50 174 SER A C 1
ATOM 1403 O O . SER A 1 174 ? -12.642 -6.193 21.950 1.00 94.50 174 SER A O 1
ATOM 1405 N N . VAL A 1 175 ? -13.174 -4.073 21.429 1.00 95.88 175 VAL A N 1
ATOM 1406 C CA . VAL A 1 175 ? -14.247 -3.911 22.413 1.00 95.88 175 VAL A CA 1
ATOM 1407 C C . VAL A 1 175 ? -15.569 -3.511 21.759 1.00 95.88 175 VAL A C 1
ATOM 1409 O O . VAL A 1 175 ? -15.572 -2.930 20.667 1.00 95.88 175 VAL A O 1
ATOM 1412 N N . PRO A 1 176 ? -16.719 -3.813 22.388 1.00 97.38 176 PRO A N 1
ATOM 1413 C CA . PRO A 1 176 ? -18.007 -3.329 21.910 1.00 97.38 176 PRO A CA 1
ATOM 1414 C C . PRO A 1 176 ? -18.131 -1.809 22.082 1.00 97.38 176 PRO A C 1
ATOM 1416 O O . PRO A 1 176 ? -17.433 -1.180 22.878 1.00 97.38 176 PRO A O 1
ATOM 1419 N N . TYR A 1 177 ? -19.077 -1.202 21.359 1.00 96.25 177 TYR A N 1
ATOM 1420 C CA . TYR A 1 177 ? -19.287 0.250 21.406 1.00 96.25 177 TYR A CA 1
ATOM 1421 C C . TYR A 1 177 ? -19.678 0.772 22.797 1.00 96.25 177 TYR A C 1
ATOM 1423 O O . TYR A 1 177 ? -19.453 1.943 23.082 1.00 96.25 177 TYR A O 1
ATOM 1431 N N . THR A 1 178 ? -20.270 -0.067 23.650 1.00 97.31 178 THR A N 1
ATOM 1432 C CA . THR A 1 178 ? -20.626 0.296 25.028 1.00 97.31 178 THR A CA 1
ATOM 1433 C C . THR A 1 178 ? -19.377 0.620 25.843 1.00 97.31 178 THR A C 1
ATOM 1435 O O . THR A 1 178 ? -19.326 1.660 26.488 1.00 97.31 178 THR A O 1
ATOM 1438 N N . VAL A 1 179 ? -18.322 -0.186 25.700 1.00 96.88 179 VAL A N 1
ATOM 1439 C CA . VAL A 1 179 ? -17.017 0.061 26.331 1.00 96.88 179 VAL A CA 1
ATOM 1440 C C . VAL A 1 179 ? -16.350 1.306 25.741 1.00 96.88 179 VAL A C 1
ATOM 1442 O O . VAL A 1 179 ? -15.727 2.074 26.474 1.00 96.88 179 VAL A O 1
ATOM 1445 N N . LEU A 1 180 ? -16.507 1.566 24.434 1.00 96.69 180 LEU A N 1
ATOM 1446 C CA . LEU A 1 180 ? -16.040 2.828 23.839 1.00 96.69 180 LEU A CA 1
ATOM 1447 C C . LEU A 1 180 ? -16.752 4.044 24.435 1.00 96.69 180 LEU A C 1
ATOM 1449 O O . LEU A 1 180 ? -16.109 5.062 24.648 1.00 96.69 180 LEU A O 1
ATOM 1453 N N . GLU A 1 181 ? -18.052 3.954 24.707 1.00 97.38 181 GLU A N 1
ATOM 1454 C CA . GLU A 1 181 ? -18.826 5.041 25.316 1.00 97.38 181 GLU A CA 1
ATOM 1455 C C . GLU A 1 181 ? -18.417 5.290 26.770 1.00 97.38 181 GLU A C 1
ATOM 1457 O O . GLU A 1 181 ? -18.291 6.441 27.178 1.00 97.38 181 GLU A O 1
ATOM 1462 N N . GLU A 1 182 ? -18.135 4.234 27.531 1.00 96.31 182 GLU A N 1
ATOM 1463 C CA . GLU A 1 182 ? -17.603 4.349 28.893 1.00 96.31 182 GLU A CA 1
ATOM 1464 C C . GLU A 1 182 ? -16.194 4.960 28.906 1.00 96.31 182 GLU A C 1
ATOM 1466 O O . GLU A 1 182 ? -15.885 5.824 29.727 1.00 96.31 182 GLU A O 1
ATOM 1471 N N . THR A 1 183 ? -15.343 4.543 27.965 1.00 95.31 183 THR A N 1
ATOM 1472 C CA . THR A 1 183 ? -13.939 4.977 27.881 1.00 95.31 183 THR A CA 1
ATOM 1473 C C . THR A 1 183 ? -13.807 6.384 27.287 1.00 95.31 183 THR A C 1
ATOM 1475 O O . THR A 1 183 ? -12.995 7.191 27.743 1.00 95.31 183 THR A O 1
ATOM 1478 N N . PHE A 1 184 ? -14.627 6.697 26.282 1.00 96.06 184 PHE A N 1
ATOM 1479 C CA . PHE A 1 184 ? -14.632 7.940 25.511 1.00 96.06 184 PHE A CA 1
ATOM 1480 C C . PHE A 1 184 ? -16.053 8.524 25.433 1.00 96.06 184 PHE A C 1
ATOM 1482 O O . PHE A 1 184 ? -16.696 8.438 24.383 1.00 96.06 184 PHE A O 1
ATOM 1489 N N . PRO A 1 185 ? -16.564 9.137 26.516 1.00 96.12 185 PRO A N 1
ATOM 1490 C CA . PRO A 1 185 ? -17.940 9.622 26.586 1.00 96.12 185 PRO A CA 1
ATOM 1491 C C . PRO A 1 185 ? -18.323 10.532 25.416 1.00 96.12 185 PRO A C 1
ATOM 1493 O O . PRO A 1 185 ? -17.746 11.604 25.210 1.00 96.12 185 PRO A O 1
ATOM 1496 N N . ALA A 1 186 ? -19.336 10.110 24.659 1.00 95.94 186 ALA A N 1
ATOM 1497 C CA . ALA A 1 186 ? -19.835 10.794 23.472 1.00 95.94 186 ALA A CA 1
ATOM 1498 C C . ALA A 1 186 ? -21.356 11.027 23.514 1.00 95.94 186 ALA A C 1
ATOM 1500 O O . ALA A 1 186 ? -21.947 11.371 22.488 1.00 95.94 186 ALA A O 1
ATOM 1501 N N . ASN A 1 187 ? -21.984 10.898 24.687 1.00 95.50 187 ASN A N 1
ATOM 1502 C CA . ASN A 1 187 ? -23.424 11.047 24.921 1.00 95.50 187 ASN A CA 1
ATOM 1503 C C . ASN A 1 187 ? -24.266 10.078 24.070 1.00 95.50 187 ASN A C 1
ATOM 1505 O O . ASN A 1 187 ? -25.203 10.488 23.382 1.00 95.50 187 ASN A O 1
ATOM 1509 N N . GLY A 1 188 ? -23.880 8.801 24.052 1.00 95.38 188 GLY A N 1
ATOM 1510 C CA . GLY A 1 188 ? -24.553 7.728 23.309 1.00 95.38 188 GLY A CA 1
ATOM 1511 C C . GLY A 1 188 ? -24.319 7.772 21.797 1.00 95.38 188 GLY A C 1
ATOM 1512 O O . GLY A 1 188 ? -24.955 7.045 21.029 1.00 95.38 188 GLY A O 1
ATOM 1513 N N . ARG A 1 189 ? -23.425 8.642 21.312 1.00 97.06 189 ARG A N 1
ATOM 1514 C CA . ARG A 1 189 ? -23.170 8.777 19.871 1.00 97.06 189 ARG A CA 1
ATOM 1515 C C . ARG A 1 189 ? -22.370 7.612 19.301 1.00 97.06 189 ARG A C 1
ATOM 1517 O O . ARG A 1 189 ? -22.487 7.377 18.095 1.00 97.06 189 ARG A O 1
ATOM 1524 N N . TRP A 1 190 ? -21.619 6.872 20.121 1.00 97.38 190 TRP A N 1
ATOM 1525 C CA . TRP A 1 190 ? -20.857 5.717 19.645 1.00 97.38 190 TRP A CA 1
ATOM 1526 C C . TRP A 1 190 ? -21.745 4.669 18.988 1.00 97.38 190 TRP A C 1
ATOM 1528 O O . TRP A 1 190 ? -21.397 4.185 17.916 1.00 97.38 190 TRP A O 1
ATOM 1538 N N . GLU A 1 191 ? -22.928 4.396 19.537 1.00 96.81 191 GLU A N 1
ATOM 1539 C CA . GLU A 1 191 ? -23.887 3.457 18.945 1.00 96.81 191 GLU A CA 1
ATOM 1540 C C . GLU A 1 191 ? -24.260 3.846 17.503 1.00 96.81 191 GLU A C 1
ATOM 1542 O O . GLU A 1 191 ? -24.250 3.031 16.578 1.00 96.81 191 GLU A O 1
ATOM 1547 N N . ASN A 1 192 ? -24.551 5.128 17.282 1.00 96.19 192 ASN A N 1
ATOM 1548 C CA . ASN A 1 192 ? -24.911 5.636 15.962 1.00 96.19 192 ASN A CA 1
ATOM 1549 C C . ASN A 1 192 ? -23.723 5.623 14.994 1.00 96.19 192 ASN A C 1
ATOM 1551 O O . ASN A 1 192 ? -23.892 5.373 13.795 1.00 96.19 192 ASN A O 1
ATOM 1555 N N . TRP A 1 193 ? -22.520 5.909 15.492 1.00 96.81 193 TRP A N 1
ATOM 1556 C CA . TRP A 1 193 ? -21.314 5.907 14.675 1.00 96.81 193 TRP A CA 1
ATOM 1557 C C . TRP A 1 193 ? -20.883 4.500 14.277 1.00 96.81 193 TRP A C 1
ATOM 1559 O O . TRP A 1 193 ? -20.529 4.302 13.116 1.00 96.81 193 TRP A O 1
ATOM 1569 N N . THR A 1 194 ? -20.979 3.521 15.172 1.00 95.19 194 THR A N 1
ATOM 1570 C CA . THR A 1 194 ? -20.624 2.127 14.885 1.00 95.19 194 THR A CA 1
ATOM 1571 C C . THR A 1 194 ? -21.631 1.467 13.943 1.00 95.19 194 THR A C 1
ATOM 1573 O O . THR A 1 194 ? -21.218 0.836 12.969 1.00 95.19 194 THR A O 1
ATOM 1576 N N . LYS A 1 195 ? -22.941 1.723 14.109 1.00 95.38 195 LYS A N 1
ATOM 1577 C CA . LYS A 1 195 ? -23.991 1.296 13.154 1.00 95.38 195 LYS A CA 1
ATOM 1578 C C . LYS A 1 195 ? -23.752 1.807 11.731 1.00 95.38 195 LYS A C 1
ATOM 1580 O O . LYS A 1 195 ? -24.160 1.172 10.761 1.00 95.38 195 LYS A O 1
ATOM 1585 N N . ARG A 1 196 ? -23.101 2.965 11.591 1.00 95.12 196 ARG A N 1
ATOM 1586 C CA . ARG A 1 196 ? -22.819 3.618 10.302 1.00 95.12 196 ARG A CA 1
ATOM 1587 C C . ARG A 1 196 ? -21.319 3.706 10.004 1.00 95.12 196 ARG A C 1
ATOM 1589 O O . ARG A 1 196 ? -20.911 4.609 9.272 1.00 95.12 196 ARG A O 1
ATOM 1596 N N . ALA A 1 197 ? -20.520 2.769 10.524 1.00 93.62 197 ALA A N 1
ATOM 1597 C CA . ALA A 1 197 ? -19.058 2.830 10.470 1.00 93.62 197 ALA A CA 1
ATOM 1598 C C . ALA A 1 197 ? -18.497 2.958 9.042 1.00 93.62 197 ALA A C 1
ATOM 1600 O O . ALA A 1 197 ? -17.605 3.766 8.794 1.00 93.62 197 ALA A O 1
ATOM 1601 N N . GLY A 1 198 ? -19.072 2.232 8.076 1.00 91.00 198 GLY A N 1
ATOM 1602 C CA . GLY A 1 198 ? -18.655 2.327 6.671 1.00 91.00 198 GLY A CA 1
ATOM 1603 C C . GLY A 1 198 ? -18.921 3.699 6.040 1.00 91.00 198 GLY A C 1
ATOM 1604 O O . GLY A 1 198 ? -18.158 4.149 5.197 1.00 91.00 198 GLY A O 1
ATOM 1605 N N . ARG A 1 199 ? -19.968 4.415 6.476 1.00 93.44 199 ARG A N 1
ATOM 1606 C CA . ARG A 1 199 ? -20.332 5.728 5.909 1.00 93.44 199 ARG A CA 1
ATOM 1607 C C . ARG A 1 199 ? -19.569 6.891 6.535 1.00 93.44 199 ARG A C 1
ATOM 1609 O O . ARG A 1 199 ? -19.431 7.932 5.908 1.00 93.44 199 ARG A O 1
ATOM 1616 N N . ASN A 1 200 ? -19.130 6.755 7.784 1.00 92.62 200 ASN A N 1
ATOM 1617 C CA . ASN A 1 200 ? -18.461 7.833 8.520 1.00 92.62 200 ASN A CA 1
ATOM 1618 C C . ASN A 1 200 ? -16.937 7.635 8.645 1.00 92.62 200 ASN A C 1
ATOM 1620 O O . ASN A 1 200 ? -16.272 8.446 9.296 1.00 92.62 200 ASN A O 1
ATOM 1624 N N . GLY A 1 201 ? -16.398 6.573 8.036 1.00 91.81 201 GLY A N 1
ATOM 1625 C CA . GLY A 1 201 ? -14.974 6.246 8.037 1.00 91.81 201 GLY A CA 1
ATOM 1626 C C . GLY A 1 201 ? -14.462 5.597 9.325 1.00 91.81 201 GLY A C 1
ATOM 1627 O O . GLY A 1 201 ? -13.254 5.484 9.482 1.00 91.81 201 GLY A O 1
ATOM 1628 N N . LEU A 1 202 ? -15.339 5.182 10.247 1.00 95.69 202 LEU A N 1
ATOM 1629 C CA . LEU A 1 202 ? -14.960 4.424 11.450 1.00 95.69 202 LEU A CA 1
ATOM 1630 C C . LEU A 1 202 ? -14.675 2.942 11.137 1.00 95.69 202 LEU A C 1
ATOM 1632 O O . LEU A 1 202 ? -14.219 2.205 12.006 1.00 95.69 202 LEU A O 1
ATOM 1636 N N . SER A 1 203 ? -14.924 2.482 9.906 1.00 94.19 203 SER A N 1
ATOM 1637 C CA . SER A 1 203 ? -14.664 1.096 9.486 1.00 94.19 203 SER A CA 1
ATOM 1638 C C . SER A 1 203 ? -13.222 0.649 9.718 1.00 94.19 203 SER A C 1
ATOM 1640 O O . SER A 1 203 ? -13.016 -0.519 10.015 1.00 94.19 203 SER A O 1
ATOM 1642 N N . VAL A 1 204 ? -12.250 1.564 9.669 1.00 91.38 204 VAL A N 1
ATOM 1643 C CA . VAL A 1 204 ? -10.830 1.271 9.945 1.00 91.38 204 VAL A CA 1
ATOM 1644 C C . VAL A 1 204 ? -10.572 0.793 11.374 1.00 91.38 204 VAL A C 1
ATOM 1646 O O . VAL A 1 204 ? -9.607 0.084 11.617 1.00 91.38 204 VAL A O 1
ATOM 1649 N N . ALA A 1 205 ? -11.434 1.158 12.327 1.00 94.88 205 ALA A N 1
ATOM 1650 C CA . ALA A 1 205 ? -11.336 0.689 13.704 1.00 94.88 205 ALA A CA 1
ATOM 1651 C C . ALA A 1 205 ? -12.059 -0.648 13.916 1.00 94.88 205 ALA A C 1
ATOM 1653 O O . ALA A 1 205 ? -12.002 -1.193 15.011 1.00 94.88 205 ALA A O 1
ATOM 1654 N N . ARG A 1 206 ? -12.798 -1.160 12.926 1.00 95.00 206 ARG A N 1
ATOM 1655 C CA . ARG A 1 206 ? -13.631 -2.353 13.082 1.00 95.00 206 ARG A CA 1
ATOM 1656 C C . ARG A 1 206 ? -12.799 -3.613 12.852 1.00 95.00 206 ARG A C 1
ATOM 1658 O O . ARG A 1 206 ? -12.219 -3.782 11.789 1.00 95.00 206 ARG A O 1
ATOM 1665 N N . SER A 1 207 ? -12.824 -4.521 13.817 1.00 88.62 207 SER A N 1
ATOM 1666 C CA . SER A 1 207 ? -12.071 -5.787 13.796 1.00 88.62 207 SER A CA 1
ATOM 1667 C C . SER A 1 207 ? -12.966 -7.031 13.820 1.00 88.62 207 SER A C 1
ATOM 1669 O O . SER A 1 207 ? -12.477 -8.151 13.719 1.00 88.62 207 SER A O 1
ATOM 1671 N N . GLY A 1 208 ? -14.288 -6.858 13.941 1.00 84.06 208 GLY A N 1
ATOM 1672 C CA . GLY A 1 208 ? -15.241 -7.965 13.966 1.00 84.06 208 GLY A CA 1
ATOM 1673 C C . GLY A 1 208 ? -16.706 -7.531 13.905 1.00 84.06 208 GLY A C 1
ATOM 1674 O O . GLY A 1 208 ? -17.053 -6.391 13.558 1.00 84.06 208 GLY A O 1
ATOM 1675 N N . MET A 1 209 ? -17.607 -8.458 14.241 1.00 85.56 209 MET A N 1
ATOM 1676 C CA . MET A 1 209 ? -19.038 -8.170 14.309 1.00 85.56 209 MET A CA 1
ATOM 1677 C C . MET A 1 209 ? -19.328 -7.330 15.561 1.00 85.56 209 MET A C 1
ATOM 1679 O O . MET A 1 209 ? -19.331 -7.843 16.670 1.00 85.56 209 MET A O 1
ATOM 1683 N N . ALA A 1 210 ? -19.534 -6.023 15.365 1.00 88.38 210 ALA A N 1
ATOM 1684 C CA . ALA A 1 210 ? -19.784 -5.029 16.418 1.00 88.38 210 ALA A CA 1
ATOM 1685 C C . ALA A 1 210 ? -18.626 -4.760 17.409 1.00 88.38 210 ALA A C 1
ATOM 1687 O O . ALA A 1 210 ? -18.843 -4.080 18.411 1.00 88.38 210 ALA A O 1
ATOM 1688 N N . LEU A 1 211 ? -17.406 -5.217 17.104 1.00 96.38 211 LEU A N 1
ATOM 1689 C CA . LEU A 1 211 ? -16.195 -4.938 17.885 1.00 96.38 211 LEU A CA 1
ATOM 1690 C C . LEU A 1 211 ? -15.282 -3.936 17.175 1.00 96.38 211 LEU A C 1
ATOM 1692 O O . LEU A 1 211 ? -15.175 -3.933 15.943 1.00 96.38 211 LEU A O 1
ATOM 1696 N N . PHE A 1 212 ? -14.626 -3.098 17.975 1.00 97.31 212 PHE A N 1
ATOM 1697 C CA . PHE A 1 212 ? -13.774 -2.010 17.516 1.00 97.31 212 PHE A CA 1
ATOM 1698 C C . PHE A 1 212 ? -12.484 -1.936 18.331 1.00 97.31 212 PHE A C 1
ATOM 1700 O O . PHE A 1 212 ? -12.507 -2.069 19.552 1.00 97.31 212 PHE A O 1
ATOM 1707 N N . ASN A 1 213 ? -11.365 -1.673 17.664 1.00 96.38 213 ASN A N 1
ATOM 1708 C CA . ASN A 1 213 ? -10.110 -1.343 18.316 1.00 96.38 213 ASN A CA 1
ATOM 1709 C C . ASN A 1 213 ? -10.232 0.041 18.988 1.00 96.38 213 ASN A C 1
ATOM 1711 O O . ASN A 1 213 ? -10.483 1.034 18.291 1.00 96.38 213 ASN A O 1
ATOM 1715 N N . PRO A 1 214 ? -10.070 0.139 20.318 1.00 96.75 214 PRO A N 1
ATOM 1716 C CA . PRO A 1 214 ? -10.371 1.367 21.042 1.00 96.75 214 PRO A CA 1
ATOM 1717 C C . PRO A 1 214 ? -9.343 2.476 20.786 1.00 96.75 214 PRO A C 1
ATOM 1719 O O . PRO A 1 214 ? -9.715 3.649 20.779 1.00 96.75 214 PRO A O 1
ATOM 1722 N N . TYR A 1 215 ? -8.088 2.135 20.484 1.00 96.12 215 TYR A N 1
ATOM 1723 C CA . TYR A 1 215 ? -7.077 3.118 20.105 1.00 96.12 215 TYR A CA 1
ATOM 1724 C C . TYR A 1 215 ? -7.403 3.765 18.755 1.00 96.12 215 TYR A C 1
ATOM 1726 O O . TYR A 1 215 ? -7.574 4.985 18.693 1.00 96.12 215 TYR A O 1
ATOM 1734 N N . ILE A 1 216 ? -7.617 2.966 17.702 1.00 95.75 216 ILE A N 1
ATOM 1735 C CA . ILE A 1 216 ? -7.966 3.486 16.367 1.00 95.75 216 ILE A CA 1
ATOM 1736 C C . ILE A 1 216 ? -9.285 4.273 16.422 1.00 95.75 216 ILE A C 1
ATOM 1738 O O . ILE A 1 216 ? -9.404 5.346 15.821 1.00 95.75 216 ILE A O 1
ATOM 1742 N N . ALA A 1 217 ? -10.272 3.779 17.179 1.00 97.06 217 ALA A N 1
ATOM 1743 C CA . ALA A 1 217 ? -11.537 4.479 17.383 1.00 97.06 217 ALA A CA 1
ATOM 1744 C C . ALA A 1 217 ? -11.326 5.854 18.039 1.00 97.06 217 ALA A C 1
ATOM 1746 O O . ALA A 1 217 ? -11.909 6.842 17.583 1.00 97.06 217 ALA A O 1
ATOM 1747 N N . SER A 1 218 ? -10.465 5.943 19.059 1.00 96.81 218 SER A N 1
ATOM 1748 C CA . SER A 1 218 ? -10.138 7.208 19.723 1.00 96.81 218 SER A CA 1
ATOM 1749 C C . SER A 1 218 ? -9.460 8.200 18.774 1.00 96.81 218 SER A C 1
ATOM 1751 O O . SER A 1 218 ? -9.895 9.349 18.697 1.00 96.81 218 SER A O 1
ATOM 1753 N N . CYS A 1 219 ? -8.503 7.752 17.953 1.00 95.19 219 CYS A N 1
ATOM 1754 C CA . CYS A 1 219 ? -7.854 8.586 16.940 1.00 95.19 219 CYS A CA 1
ATOM 1755 C C . CYS A 1 219 ? -8.881 9.133 15.938 1.00 95.19 219 CYS A C 1
ATOM 1757 O O . CYS A 1 219 ? -8.948 10.341 15.701 1.00 95.19 219 CYS A O 1
ATOM 1759 N N . TRP A 1 220 ? -9.761 8.272 15.412 1.00 96.38 220 TRP A N 1
ATOM 1760 C CA . TRP A 1 220 ? -10.858 8.705 14.541 1.00 96.38 220 TRP A CA 1
ATOM 1761 C C . TRP A 1 220 ? -11.753 9.746 15.226 1.00 96.38 220 TRP A C 1
ATOM 1763 O O . TRP A 1 220 ? -12.127 10.747 14.609 1.00 96.38 220 TRP A O 1
ATOM 1773 N N . TRP A 1 221 ? -12.088 9.542 16.500 1.00 97.00 221 TRP A N 1
ATOM 1774 C CA . TRP A 1 221 ? -12.968 10.427 17.259 1.00 97.00 221 TRP A CA 1
ATOM 1775 C C . TRP A 1 221 ? -12.342 11.807 17.477 1.00 97.00 221 TRP A C 1
ATOM 1777 O O . TRP A 1 221 ? -12.989 12.818 17.187 1.00 97.00 221 TRP A O 1
ATOM 1787 N N . ILE A 1 222 ? -11.066 11.864 17.867 1.00 96.38 222 ILE A N 1
ATOM 1788 C CA . ILE A 1 222 ? -10.303 13.112 17.984 1.00 96.38 222 ILE A CA 1
ATOM 1789 C C . ILE A 1 222 ? -10.256 13.841 16.638 1.00 96.38 222 ILE A C 1
ATOM 1791 O O . ILE A 1 222 ? -10.655 15.005 16.546 1.00 96.38 222 ILE A O 1
ATOM 1795 N N . THR A 1 223 ? -9.849 13.156 15.569 1.00 93.06 223 THR A N 1
ATOM 1796 C CA . THR A 1 223 ? -9.661 13.777 14.252 1.00 93.06 223 THR A CA 1
ATOM 1797 C C . THR A 1 223 ? -10.976 14.238 13.622 1.00 93.06 223 THR A C 1
ATOM 1799 O O . THR A 1 223 ? -11.050 15.330 13.053 1.00 93.06 223 THR A O 1
ATOM 1802 N N . LYS A 1 224 ? -12.029 13.413 13.683 1.00 94.38 224 LYS A N 1
ATOM 1803 C CA . LYS A 1 224 ? -13.285 13.658 12.954 1.00 94.38 224 LYS A CA 1
ATOM 1804 C C . LYS A 1 224 ? -14.338 14.381 13.775 1.00 94.38 224 LYS A C 1
ATOM 1806 O O . LYS A 1 224 ? -15.170 15.069 13.185 1.00 94.38 224 LYS A O 1
ATOM 1811 N N . LYS A 1 225 ? -14.371 14.193 15.096 1.00 94.62 225 LYS A N 1
ATOM 1812 C CA . LYS A 1 225 ? -15.409 14.773 15.966 1.00 94.62 225 LYS A CA 1
ATOM 1813 C C . LYS A 1 225 ? -14.900 15.920 16.820 1.00 94.62 225 LYS A C 1
ATOM 1815 O O . LYS A 1 225 ? -15.735 16.701 17.265 1.00 94.62 225 LYS A O 1
ATOM 1820 N N . LYS A 1 226 ? -13.578 16.054 16.982 1.00 92.19 226 LYS A N 1
ATOM 1821 C CA . LYS A 1 226 ? -12.929 17.146 17.723 1.00 92.19 226 LYS A CA 1
ATOM 1822 C C . LYS A 1 226 ? -13.605 17.420 19.082 1.00 92.19 226 LYS A C 1
ATOM 1824 O O . LYS A 1 226 ? -14.029 18.549 19.335 1.00 92.19 226 LYS A O 1
ATOM 1829 N N . PRO A 1 227 ? -13.788 16.392 19.931 1.00 93.62 227 PRO A N 1
ATOM 1830 C CA . PRO A 1 227 ? -14.370 16.560 21.259 1.00 93.62 227 PRO A CA 1
ATOM 1831 C C . PRO A 1 227 ? -13.572 17.573 22.094 1.00 93.62 227 PRO A C 1
ATOM 1833 O O . PRO A 1 227 ? -12.343 17.550 22.131 1.00 93.62 227 PRO A O 1
ATOM 1836 N N . VAL A 1 228 ? -14.279 18.474 22.777 1.00 94.44 228 VAL A N 1
ATOM 1837 C CA . VAL A 1 228 ? -13.658 19.538 23.579 1.00 94.44 228 VAL A CA 1
ATOM 1838 C C . VAL A 1 228 ? -12.919 18.934 24.775 1.00 94.44 228 VAL A C 1
ATOM 1840 O O . VAL A 1 228 ? -13.490 18.143 25.522 1.00 94.44 228 VAL A O 1
ATOM 1843 N N . GLY A 1 229 ? -11.659 19.329 24.977 1.00 93.88 229 GLY A N 1
ATOM 1844 C CA . GLY A 1 229 ? -10.845 18.900 26.124 1.00 93.88 229 GLY A CA 1
ATOM 1845 C C . GLY A 1 229 ? -10.237 17.498 26.001 1.00 93.88 229 GLY A C 1
ATOM 1846 O O . GLY A 1 229 ? -9.713 16.966 26.983 1.00 93.88 229 GLY A O 1
ATOM 1847 N N . TRP A 1 230 ? -10.297 16.899 24.815 1.00 94.44 230 TRP A N 1
ATOM 1848 C CA . TRP A 1 230 ? -9.741 15.583 24.530 1.00 94.44 230 TRP A CA 1
ATOM 1849 C C . TRP A 1 230 ? -8.584 15.694 23.533 1.00 94.44 230 TRP A C 1
ATOM 1851 O O . TRP A 1 230 ? -8.677 16.406 22.535 1.00 94.44 230 TRP A O 1
ATOM 1861 N N . SER A 1 231 ? -7.495 14.981 23.815 1.00 94.06 231 SER A N 1
ATOM 1862 C CA . SER A 1 231 ? -6.323 14.849 22.945 1.00 94.06 231 SER A CA 1
ATOM 1863 C C . SER A 1 231 ? -5.979 13.373 22.752 1.00 94.06 231 SER A C 1
ATOM 1865 O O . SER A 1 231 ? -6.459 12.515 23.504 1.00 94.06 231 SER A O 1
ATOM 1867 N N . ASN A 1 232 ? -5.125 13.076 21.769 1.00 90.25 232 ASN A N 1
ATOM 1868 C CA . ASN A 1 232 ? -4.603 11.724 21.571 1.00 90.25 232 ASN A CA 1
ATOM 1869 C C . ASN A 1 232 ? -3.839 11.237 22.813 1.00 90.25 232 ASN A C 1
ATOM 1871 O O . ASN A 1 232 ? -4.068 10.108 23.245 1.00 90.25 232 ASN A O 1
ATOM 1875 N N . GLU A 1 233 ? -3.019 12.086 23.457 1.00 90.50 233 GLU A N 1
ATOM 1876 C CA . GLU A 1 233 ? -2.298 11.665 24.670 1.00 90.50 233 GLU A CA 1
ATOM 1877 C C . GLU A 1 233 ? -3.265 11.338 25.807 1.00 90.50 233 GLU A C 1
ATOM 1879 O O . GLU A 1 233 ? -3.071 10.367 26.534 1.00 90.50 233 GLU A O 1
ATOM 1884 N N . ARG A 1 234 ? -4.337 12.124 25.968 1.00 93.56 234 ARG A N 1
ATOM 1885 C CA . ARG A 1 234 ? -5.349 11.846 26.992 1.00 93.56 234 ARG A CA 1
ATOM 1886 C C . ARG A 1 234 ? -6.048 10.508 26.744 1.00 93.56 234 ARG A C 1
ATOM 1888 O O . ARG A 1 234 ? -6.252 9.764 27.701 1.00 93.56 234 ARG A O 1
ATOM 1895 N N . CYS A 1 235 ? -6.398 10.204 25.494 1.00 93.75 235 CYS A N 1
ATOM 1896 C CA . CYS A 1 235 ? -7.021 8.927 25.140 1.00 93.75 235 CYS A CA 1
ATOM 1897 C C . CYS A 1 235 ? -6.087 7.754 25.449 1.00 93.75 235 CYS A C 1
ATOM 1899 O O . CYS A 1 235 ? -6.494 6.814 26.124 1.00 93.75 235 CYS A O 1
ATOM 1901 N N . LEU A 1 236 ? -4.820 7.856 25.042 1.00 90.75 236 LEU A N 1
ATOM 1902 C CA . LEU A 1 236 ? -3.791 6.853 25.317 1.00 90.75 236 LEU A CA 1
ATOM 1903 C C . LEU A 1 236 ? -3.594 6.599 26.815 1.00 90.75 236 LEU A C 1
ATOM 1905 O O . LEU A 1 236 ? -3.548 5.449 27.239 1.00 90.75 236 LEU A O 1
ATOM 1909 N N . LYS A 1 237 ? -3.557 7.655 27.637 1.00 90.50 237 LYS A N 1
ATOM 1910 C CA . LYS A 1 237 ? -3.455 7.526 29.101 1.00 90.50 237 LYS A CA 1
ATOM 1911 C C . LYS A 1 237 ? -4.634 6.772 29.711 1.00 90.50 237 LYS A C 1
ATOM 1913 O O . LYS A 1 237 ? -4.446 5.978 30.628 1.00 90.50 237 LYS A O 1
ATOM 1918 N N . ILE A 1 238 ? -5.846 7.036 29.224 1.00 93.06 238 ILE A N 1
ATOM 1919 C CA . ILE A 1 238 ? -7.054 6.340 29.683 1.00 93.06 238 ILE A CA 1
ATOM 1920 C C . ILE A 1 238 ? -6.999 4.867 29.274 1.00 93.06 238 ILE A C 1
ATOM 1922 O O . ILE A 1 238 ? -7.293 4.002 30.093 1.00 93.06 238 ILE A O 1
ATOM 1926 N N . LEU A 1 239 ? -6.570 4.578 28.045 1.00 91.81 239 LEU A N 1
ATOM 1927 C CA . LEU A 1 239 ? -6.421 3.207 27.567 1.00 91.81 239 LEU A CA 1
ATOM 1928 C C . LEU A 1 239 ? -5.383 2.426 28.378 1.00 91.81 239 LEU A C 1
ATOM 1930 O O . LEU A 1 239 ? -5.697 1.353 28.875 1.00 91.81 239 LEU A O 1
ATOM 1934 N N . ALA A 1 240 ? -4.198 2.989 28.608 1.00 88.44 240 ALA A N 1
ATOM 1935 C CA . ALA A 1 240 ? -3.167 2.345 29.424 1.00 88.44 240 ALA A CA 1
ATOM 1936 C C . ALA A 1 240 ? -3.629 2.071 30.862 1.00 88.44 240 ALA A C 1
ATOM 1938 O O . ALA A 1 240 ? -3.293 1.050 31.450 1.00 88.44 240 ALA A O 1
ATOM 1939 N N . LYS A 1 241 ? -4.449 2.964 31.427 1.00 88.69 241 LYS A N 1
ATOM 1940 C CA . LYS A 1 241 ? -5.032 2.766 32.757 1.00 88.69 241 LYS A CA 1
ATOM 1941 C C . LYS A 1 241 ? -6.053 1.622 32.791 1.00 88.69 241 LYS A C 1
ATOM 1943 O O . LYS A 1 241 ? -6.150 0.939 33.806 1.00 88.69 241 LYS A O 1
ATOM 1948 N N . ASN A 1 242 ? -6.830 1.452 31.723 1.00 87.12 242 ASN A N 1
ATOM 1949 C CA . ASN A 1 242 ? -7.914 0.471 31.666 1.00 87.12 242 ASN A CA 1
ATOM 1950 C C . ASN A 1 242 ? -7.446 -0.935 31.240 1.00 87.12 242 ASN A C 1
ATOM 1952 O O . ASN A 1 242 ? -8.171 -1.888 31.504 1.00 87.12 242 ASN A O 1
ATOM 1956 N N . TYR A 1 243 ? -6.259 -1.067 30.631 1.00 81.00 243 TYR A N 1
ATOM 1957 C CA . TYR A 1 243 ? -5.686 -2.336 30.144 1.00 81.00 243 TYR A CA 1
ATOM 1958 C C . TYR A 1 243 ? -4.232 -2.523 30.629 1.00 81.00 243 TYR A C 1
ATOM 1960 O O . TYR A 1 243 ? -3.296 -2.450 29.830 1.00 81.00 243 TYR A O 1
ATOM 1968 N N . PRO A 1 244 ? -3.991 -2.651 31.950 1.00 71.69 244 PRO A N 1
ATOM 1969 C CA . PRO A 1 244 ? -2.642 -2.588 32.512 1.00 71.69 244 PRO A CA 1
ATOM 1970 C C . PRO A 1 244 ? -1.790 -3.835 32.239 1.00 71.69 244 PRO A C 1
ATOM 1972 O O . PRO A 1 244 ? -0.577 -3.697 32.115 1.00 71.69 244 PRO A O 1
ATOM 1975 N N . GLU A 1 245 ? -2.379 -5.031 32.145 1.00 73.00 245 GLU A N 1
ATOM 1976 C CA . GLU A 1 245 ? -1.618 -6.275 31.932 1.00 73.00 245 GLU A CA 1
ATOM 1977 C C . GLU A 1 245 ? -1.014 -6.317 30.525 1.00 73.00 245 GLU A C 1
ATOM 1979 O O . GLU A 1 245 ? 0.144 -6.681 30.348 1.00 73.00 245 GLU A O 1
ATOM 1984 N N . GLU A 1 246 ? -1.766 -5.853 29.532 1.00 67.81 246 GLU A N 1
ATOM 1985 C CA . GLU A 1 246 ? -1.364 -5.847 28.127 1.00 67.81 246 GLU A CA 1
ATOM 1986 C C . GLU A 1 246 ? -0.455 -4.663 27.770 1.00 67.81 246 GLU A C 1
ATOM 1988 O O . GLU A 1 246 ? 0.243 -4.691 26.756 1.00 67.81 246 GLU A O 1
ATOM 1993 N N . THR A 1 247 ? -0.443 -3.610 28.594 1.00 68.50 247 THR A N 1
ATOM 1994 C CA . THR A 1 247 ? 0.326 -2.382 28.327 1.00 68.50 247 THR A CA 1
ATOM 1995 C C . THR A 1 247 ? 1.590 -2.235 29.172 1.00 68.50 247 THR A C 1
ATOM 1997 O O . THR A 1 247 ? 2.382 -1.327 28.906 1.00 68.50 247 THR A O 1
ATOM 2000 N N . GLN A 1 248 ? 1.826 -3.123 30.146 1.00 70.19 248 GLN A N 1
ATOM 2001 C CA . GLN A 1 248 ? 2.988 -3.068 31.044 1.00 70.19 248 GLN A CA 1
ATOM 2002 C C . GLN A 1 248 ? 4.324 -3.084 30.292 1.00 70.19 248 GLN A C 1
ATOM 2004 O O . GLN A 1 248 ? 5.167 -2.214 30.526 1.00 70.19 248 GLN A O 1
ATOM 2009 N N . ASP A 1 249 ? 4.482 -3.990 29.327 1.00 67.25 249 ASP A N 1
ATOM 2010 C CA . ASP A 1 249 ? 5.718 -4.115 28.542 1.00 67.25 249 ASP A CA 1
ATOM 2011 C C . ASP A 1 249 ? 5.935 -2.936 27.574 1.00 67.25 249 ASP A C 1
ATOM 2013 O O . ASP A 1 249 ? 7.050 -2.677 27.115 1.00 67.25 249 ASP A O 1
ATOM 2017 N N . TYR A 1 250 ? 4.887 -2.150 27.315 1.00 69.12 250 TYR A N 1
ATOM 2018 C CA . TYR A 1 250 ? 4.857 -1.087 26.307 1.00 69.12 250 TYR A CA 1
ATOM 2019 C C . TYR A 1 250 ? 4.695 0.313 26.901 1.00 69.12 250 TYR A C 1
ATOM 2021 O O . TYR A 1 250 ? 4.480 1.287 26.178 1.00 69.12 250 TYR A O 1
ATOM 2029 N N . HIS A 1 251 ? 4.850 0.451 28.220 1.00 68.94 251 HIS A N 1
ATOM 2030 C CA . HIS A 1 251 ? 4.719 1.731 28.917 1.00 68.94 251 HIS A CA 1
ATOM 2031 C C . HIS A 1 251 ? 5.641 2.820 28.334 1.00 68.94 251 HIS A C 1
ATOM 2033 O O . HIS A 1 251 ? 5.286 3.998 28.313 1.00 68.94 251 HIS A O 1
ATOM 2039 N N . HIS A 1 252 ? 6.805 2.426 27.811 1.00 69.38 252 HIS A N 1
ATOM 2040 C CA . HIS A 1 252 ? 7.762 3.314 27.149 1.00 69.38 252 HIS A CA 1
ATOM 2041 C C . HIS A 1 252 ? 7.252 3.895 25.814 1.00 69.38 252 HIS A C 1
ATOM 2043 O O . HIS A 1 252 ? 7.655 4.996 25.450 1.00 69.38 252 HIS A O 1
ATOM 2049 N N . LEU A 1 253 ? 6.341 3.207 25.114 1.00 65.50 253 LEU A N 1
ATOM 2050 C CA . LEU A 1 253 ? 5.703 3.697 23.882 1.00 65.50 253 LEU A CA 1
ATOM 2051 C C . LEU A 1 253 ? 4.568 4.687 24.173 1.00 65.50 253 LEU A C 1
ATOM 2053 O O . LEU A 1 253 ? 4.296 5.595 23.388 1.00 65.50 253 LEU A O 1
ATOM 2057 N N . ILE A 1 254 ? 3.897 4.508 25.313 1.00 64.94 254 ILE A N 1
ATOM 2058 C CA . ILE A 1 254 ? 2.716 5.286 25.707 1.00 64.94 254 ILE A CA 1
ATOM 2059 C C . ILE A 1 254 ? 3.118 6.560 26.465 1.00 64.94 254 ILE A C 1
ATOM 2061 O O . ILE A 1 254 ? 2.476 7.604 26.331 1.00 64.94 254 ILE A O 1
ATOM 2065 N N . PHE A 1 255 ? 4.192 6.486 27.251 1.00 72.06 255 PHE A N 1
ATOM 2066 C CA . PHE A 1 255 ? 4.724 7.582 28.051 1.00 72.06 255 PHE A CA 1
ATOM 2067 C C . PHE A 1 255 ? 6.203 7.790 27.712 1.00 72.06 255 PHE A C 1
ATOM 2069 O O . PHE A 1 255 ? 7.066 7.324 28.464 1.00 72.06 255 PHE A O 1
ATOM 2076 N N . PRO A 1 256 ? 6.529 8.472 26.596 1.00 58.75 256 PRO A N 1
ATOM 2077 C CA . PRO A 1 256 ? 7.908 8.863 26.346 1.00 58.75 256 PRO A CA 1
ATOM 2078 C C . PRO A 1 256 ? 8.380 9.711 27.531 1.00 58.75 256 PRO A C 1
ATOM 2080 O O . PRO A 1 256 ? 7.705 10.663 27.930 1.00 58.75 256 PRO A O 1
ATOM 2083 N N . GLN A 1 257 ? 9.489 9.302 28.149 1.00 52.12 257 GLN A N 1
ATOM 2084 C CA . GLN A 1 257 ? 10.071 9.986 29.303 1.00 52.12 257 GLN A CA 1
ATOM 2085 C C . GLN A 1 257 ? 10.316 11.448 28.920 1.00 52.12 257 GLN A C 1
ATOM 2087 O O . GLN A 1 257 ? 11.086 11.722 28.001 1.00 52.12 257 GLN A O 1
ATOM 2092 N N . SER A 1 258 ? 9.637 12.377 29.593 1.00 46.62 258 SER A N 1
ATOM 2093 C CA . SER A 1 258 ? 9.884 13.805 29.427 1.00 46.62 258 SER A CA 1
ATOM 2094 C C . SER A 1 258 ? 11.304 14.107 29.908 1.00 46.62 258 SER A C 1
ATOM 2096 O O . SER A 1 258 ? 11.544 14.132 31.114 1.00 46.62 258 SER A O 1
ATOM 2098 N N . THR A 1 259 ? 12.240 14.276 28.976 1.00 41.41 259 THR A N 1
ATOM 2099 C CA . THR A 1 259 ? 13.565 14.861 29.238 1.00 41.41 259 THR A CA 1
ATOM 2100 C C . THR A 1 259 ? 13.462 16.351 29.497 1.00 41.41 259 THR A C 1
ATOM 2102 O O . THR A 1 259 ? 12.710 17.007 28.737 1.00 41.41 259 THR A O 1
#

=== Feature glossary ===
Key to the feature types in this record:

pLDDT. pLDDT is the predicted lDDT-Cα score: AlphaFold's confidence that the local environment of each residue (all inter-atomic distances within 15 Å) is correctly placed. It is a per-residue number between 0 and 100, with higher meaning more reliable.

Radius of gyration, Cα contacts, bounding box. The geometric summary reports three shape descriptors. Rg (radius of gyration) measures how spread out the Cα atoms are about their centre of mass; compact globular proteins have small Rg, elongated or unfolded ones large. Cα contacts (<8 Å, |i−j|>4) count long-range residue pairs in spatial proximity — high for tightly packed folds, near zero for rods or random coil. The bounding-box extents give the protein's footprint along x, y, z in Å.

Backbone torsions (φ/ψ). Backbone dihedral angles. Every residue except chain termini has a φ (preceding-C → N → Cα → C) and a ψ (N → Cα → C → next-N). They are reported in degrees following the IUPAC sign convention. Secondary structure is essentially a statement about which (φ, ψ) basin each residue occupies.

Contact-map, Ramachandran, and PAE plots. Plot images: a contact map (which residues are close in 3D, as an N×N binary image), a Ramachandran scatter (backbone torsion angles, revealing secondary-structure composition at a glance), and — for AlphaFold structures — a PAE heatmap (pairwise prediction confidence).

Predicted aligned error. Predicted Aligned Error (PAE) is an AlphaFold confidence matrix: entry (i, j) is the expected error in the position of residue j, in ångströms, when the prediction is superimposed on the true structure at residue i. Low PAE within a block of residues means that block is internally rigid and well-predicted; high PAE between two blocks means their relative placemen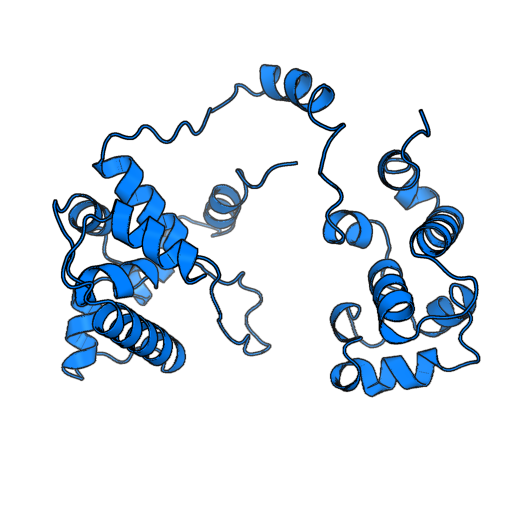t is uncertain even if each block individually is confident.

Secondary structure (3-state, P-SEA). Three-state secondary structure (P-SEA) collapses the eight DSSP classes into helix (a), strand (b), and coil (c). P-SEA assigns these from Cα geometry alone — distances and angles — without requiring backbone oxygens, so it works on any Cα trace.

Solvent-accessible surface area. Solvent-accessible surface area (SASA) is the area in Å² traced out by the centre of a 1.4 Å probe sphere (a water molecule) rolled over the protein's van der Waals surface (Shrake–Rupley / Lee–Richards construction). Buried residues have near-zero SASA; fully exposed residues can exceed 200 Å². The total SASA scales roughly with the number of surface residues.

Foldseek 3Di. The Foldseek 3Di string encodes local tertiary geometry as a 20-letter alphabet — one character per residue — derived from the relative positions of nearby Cα atoms. Unlike the amino-acid sequence, 3Di is a direct function of the 3D structure, so two proteins with the same fold have similar 3Di strings even at low sequence identity.

B-factor. For experimental (PDB) structures, the B-factor (temperature factor) quantifies the positional spread of each atom in the crystal — a combination of thermal vibration and static disorder — in units of Å². High B-factors mark flexible loops or poorly resolved regions; low B-factors mark the rigid, well-ordered core.

mmCIF coordinates. The mmCIF block holds the 3D Cartesian coordinates of each backbone atom (N, Cα, C, O) in ångströms. mmCIF is the PDB's canonical archive format — a tagged-loop text representation of the atomic model.

InterPro / GO / CATH / organism. Functional annotations link the protein to curated databases. InterPro entries identify conserved domains and families by matching the sequence against member-database signatures (Pfam, PROSITE, CDD, …). Gene Ontology (GO) terms describe molecular function, biological process, and cellular component in a controlled vocabulary. CATH places the structure in a hierarc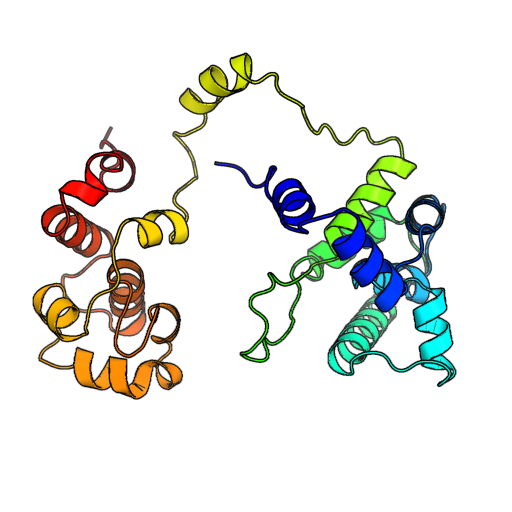hical fold classification (Class/Architecture/Topology/Homologous-superfamily). The organism is the source species.

Rendered structure images. Structure images are PyMOL renders from six orthogonal camera directions. Cartoon representation draws helices as coils and strands as arrows; sticks shows the backbone as bonds; surface shows the solvent-excluded envelope. Rainbow coloring maps sequence position to hue (blue→red, N→C); chain coloring assigns a distinct color per polypeptide.

Sequence. This is the polypeptide sequence — one letter per residue, N-terminus first. Length ranges from a few dozen residues for small domains to over a thousand for large multi-domain proteins.

Secondary structure (8-state, DSSP). The SS8 string is DSSP's per-residue secondary-structure call. α-helix (H) means an i→i+4 H-bond ladder; β-strand (E) means the residue participates in a β-sheet; 3₁₀ (G) and π (I) are tighter and wider helices; T/S are turns/bends; '-' is loop.

Nearest PDB structures. Structural nearest neighbors (via Foldseek easy-search vs the PDB). Reported per hit: target PDB id, E-value, and alignment TM-score. A TM-score above ~0.5 is the conventional threshold for 'same fold'.